Protein AF-A0A3M1MNT3-F1 (afdb_monomer_lite)

Secondary structure (DSSP, 8-state):
--------PPPPPPPPPTT-PPTT-EEEEEEEEE-TTS-EEEEEEEEEEEEEEEETTEEEEEESSPPPHHHHHHHHTTS-SSEEEESSPPPP-GGGGBPTT----SS-TT--B-HHHHHHHTTT---HHHHHHHHHHHHTTTSBPPTTS-GGGEEEEEEE-S-EEEE-B-S----HHHH-SB-TTS-B-STTT-SSSSSSPPEEEE-GGGGGS--EEEHHHHHHHHHTTSEEEEEEEE-PPPP-HHHHHHHHHHHHHHHHHHHHHHHHHHHHHHHHHHHHHHHHHHHHHHHHHHHHHHHHHHHHHHHHHHHHHHHHHHHHHHHHHHHHHHHHHHHHHHHHHHH--

Structure (mmCIF, N/CA/C/O backbone):
data_AF-A0A3M1MNT3-F1
#
_entry.id   AF-A0A3M1MNT3-F1
#
loop_
_atom_site.group_PDB
_atom_site.id
_atom_site.type_symbol
_atom_site.label_atom_id
_atom_site.label_alt_id
_atom_site.label_comp_id
_atom_site.label_asym_id
_atom_site.label_entity_id
_atom_site.label_seq_id
_atom_site.pdbx_PDB_ins_code
_atom_site.Cartn_x
_atom_site.Cartn_y
_atom_site.Cartn_z
_atom_site.occupancy
_atom_site.B_iso_or_equiv
_atom_site.auth_seq_id
_atom_site.auth_comp_id
_atom_site.auth_asym_id
_atom_site.auth_atom_id
_atom_site.pdbx_PDB_model_num
ATOM 1 N N . ASP A 1 1 ? -24.931 64.815 -44.360 1.00 37.34 1 ASP A N 1
ATOM 2 C CA . ASP A 1 1 ? -23.594 64.540 -44.905 1.00 37.34 1 ASP A CA 1
ATOM 3 C C . ASP A 1 1 ? -22.663 64.343 -43.722 1.00 37.34 1 ASP A C 1
ATOM 5 O O . ASP A 1 1 ? -22.398 65.304 -43.019 1.00 37.34 1 ASP A O 1
ATOM 9 N N . LEU A 1 2 ? -22.600 63.134 -43.164 1.00 37.47 2 LEU A N 1
ATOM 10 C CA . LEU A 1 2 ? -21.817 61.964 -43.600 1.00 37.47 2 LEU A CA 1
ATOM 11 C C . LEU A 1 2 ? -20.314 62.108 -43.309 1.00 37.47 2 LEU A C 1
ATOM 13 O O . LEU A 1 2 ? -19.647 62.966 -43.873 1.00 37.47 2 LEU A O 1
ATOM 17 N N . GLY A 1 3 ? -19.809 61.167 -42.501 1.00 28.11 3 GLY A N 1
ATOM 18 C CA . GLY A 1 3 ? -18.398 60.775 -42.413 1.00 28.11 3 GLY A CA 1
ATOM 19 C C . GLY A 1 3 ? -17.632 61.424 -41.256 1.00 28.11 3 GLY A C 1
ATOM 20 O O . GLY A 1 3 ? -17.705 62.625 -41.060 1.00 28.11 3 GLY A O 1
ATOM 21 N N . ALA A 1 4 ? -16.852 60.726 -40.439 1.00 34.03 4 ALA A N 1
ATOM 22 C CA . ALA A 1 4 ? -16.558 59.307 -40.325 1.00 34.03 4 ALA A CA 1
ATOM 23 C C . ALA A 1 4 ? -16.018 59.112 -38.897 1.00 34.03 4 ALA A C 1
ATOM 25 O O . ALA A 1 4 ? -15.028 59.739 -38.521 1.00 34.03 4 ALA A O 1
ATOM 26 N N . GLY A 1 5 ? -16.692 58.295 -38.086 1.00 32.53 5 GLY A N 1
ATOM 27 C CA . GLY A 1 5 ? -16.110 57.785 -36.850 1.00 32.53 5 GLY A CA 1
ATOM 28 C C . GLY A 1 5 ? -15.057 56.762 -37.244 1.00 32.53 5 GLY A C 1
ATOM 29 O O . GLY A 1 5 ? -15.388 55.772 -37.890 1.00 32.53 5 GLY A O 1
ATOM 30 N N . ALA A 1 6 ? -13.793 57.045 -36.946 1.00 34.84 6 ALA A N 1
ATOM 31 C CA . ALA A 1 6 ? -12.721 56.088 -37.146 1.00 34.84 6 ALA A CA 1
ATOM 32 C C . ALA A 1 6 ? -12.939 54.918 -36.179 1.00 34.84 6 ALA A C 1
ATOM 34 O O . ALA A 1 6 ? -12.765 55.070 -34.969 1.00 34.84 6 ALA A O 1
ATOM 35 N N . ASP A 1 7 ? -13.347 53.775 -36.730 1.00 33.22 7 ASP A N 1
ATOM 36 C CA . ASP A 1 7 ? -13.262 52.474 -36.077 1.00 33.22 7 ASP A CA 1
ATOM 37 C C . ASP A 1 7 ? -11.816 52.267 -35.616 1.00 33.22 7 ASP A C 1
ATOM 39 O O . ASP A 1 7 ? -10.898 52.086 -36.422 1.00 33.22 7 ASP A O 1
ATOM 43 N N . ALA A 1 8 ? -11.603 52.314 -34.303 1.00 36.22 8 ALA A N 1
ATOM 44 C CA . ALA A 1 8 ? -10.396 51.784 -33.702 1.00 36.22 8 ALA A CA 1
ATOM 45 C C . ALA A 1 8 ? -10.484 50.261 -33.826 1.00 36.22 8 ALA A C 1
ATOM 47 O O . ALA A 1 8 ? -11.146 49.597 -33.029 1.00 36.22 8 ALA A O 1
ATOM 48 N N . ALA A 1 9 ? -9.864 49.727 -34.879 1.00 35.94 9 ALA A N 1
ATOM 49 C CA . ALA A 1 9 ? -9.728 48.298 -35.093 1.00 35.94 9 ALA A CA 1
ATOM 50 C C . ALA A 1 9 ? -9.183 47.643 -33.815 1.00 35.94 9 ALA A C 1
ATOM 52 O O . ALA A 1 9 ? -8.072 47.946 -33.369 1.00 35.94 9 ALA A O 1
ATOM 53 N N . ALA A 1 10 ? -9.994 46.768 -33.217 1.00 34.44 10 ALA A N 1
ATOM 54 C CA . ALA A 1 10 ? -9.572 45.918 -32.121 1.00 34.44 10 ALA A CA 1
ATOM 55 C C . ALA A 1 10 ? -8.343 45.120 -32.570 1.00 34.44 10 ALA A C 1
ATOM 57 O O . ALA A 1 10 ? -8.347 44.497 -33.635 1.00 34.44 10 ALA A O 1
ATOM 58 N N . ALA A 1 11 ? -7.284 45.170 -31.761 1.00 34.81 11 ALA A N 1
ATOM 59 C CA . ALA A 1 11 ? -6.107 44.342 -31.963 1.00 34.81 11 ALA A CA 1
ATOM 60 C C . ALA A 1 11 ? -6.533 42.863 -32.043 1.00 34.81 11 ALA A C 1
ATOM 62 O O . ALA A 1 11 ? -7.429 42.453 -31.297 1.00 34.81 11 ALA A O 1
ATOM 63 N N . PRO A 1 12 ? -5.931 42.060 -32.938 1.00 35.09 12 PRO A N 1
ATOM 64 C CA . PRO A 1 12 ? -6.281 40.655 -33.054 1.00 35.09 12 PRO A CA 1
ATOM 65 C C . PRO A 1 12 ? -6.023 39.965 -31.713 1.00 35.09 12 PRO A C 1
ATOM 67 O O . PRO A 1 12 ? -4.968 40.149 -31.104 1.00 35.09 12 PRO A O 1
ATOM 70 N N . ALA A 1 13 ? -7.006 39.191 -31.247 1.00 40.06 13 ALA A N 1
ATOM 71 C CA . ALA A 1 13 ? -6.841 38.329 -30.089 1.00 40.06 13 ALA A CA 1
ATOM 72 C C . ALA A 1 13 ? -5.627 37.422 -30.331 1.00 40.06 13 ALA A C 1
ATOM 74 O O . ALA A 1 13 ? -5.529 36.783 -31.382 1.00 40.06 13 ALA A O 1
ATOM 75 N N . ALA A 1 14 ? -4.693 37.416 -29.377 1.00 35.94 14 ALA A N 1
ATOM 76 C CA . ALA A 1 14 ? -3.559 36.508 -29.395 1.00 35.94 14 ALA A CA 1
ATOM 77 C C . ALA A 1 14 ? -4.078 35.075 -29.591 1.00 35.94 14 ALA A C 1
ATOM 79 O O . ALA A 1 14 ? -5.021 34.656 -28.916 1.00 35.94 14 ALA A O 1
ATOM 80 N N . GLY A 1 15 ? -3.498 34.357 -30.555 1.00 42.47 15 GLY A N 1
ATOM 81 C CA . GLY A 1 15 ? -3.786 32.939 -30.756 1.00 42.47 15 GLY A CA 1
ATOM 82 C C . GLY A 1 15 ? -3.503 32.136 -29.479 1.00 42.47 15 GLY A C 1
ATOM 83 O O . GLY A 1 15 ? -2.805 32.634 -28.595 1.00 42.47 15 GLY A O 1
ATOM 84 N N . PRO A 1 16 ? -4.047 30.914 -29.356 1.00 42.41 16 PRO A N 1
ATOM 85 C CA . PRO A 1 16 ? -3.870 30.094 -28.163 1.00 42.41 16 PRO A CA 1
ATOM 86 C C . PRO A 1 16 ? -2.377 29.944 -27.856 1.00 42.41 16 PRO A C 1
ATOM 88 O O . PRO A 1 16 ? -1.618 29.421 -28.672 1.00 42.41 16 PRO A O 1
ATOM 91 N N . ASN A 1 17 ? -1.953 30.447 -26.694 1.00 49.62 17 ASN A N 1
ATOM 92 C CA . ASN A 1 17 ? -0.594 30.252 -26.204 1.00 49.62 17 ASN A CA 1
ATOM 93 C C . ASN A 1 17 ? -0.352 28.744 -26.080 1.00 49.62 17 ASN A C 1
ATOM 95 O O . ASN A 1 17 ? -1.178 28.038 -25.502 1.00 49.62 17 ASN A O 1
ATOM 99 N N . SER A 1 18 ? 0.797 28.266 -26.560 1.00 49.75 18 SER A N 1
ATOM 100 C CA . SER A 1 18 ? 1.251 26.868 -26.464 1.00 49.75 18 SER A CA 1
ATOM 101 C C . SER A 1 18 ? 1.362 26.326 -25.029 1.00 49.75 18 SER A C 1
ATOM 103 O O . SER A 1 18 ? 1.656 25.153 -24.847 1.00 49.75 18 SER A O 1
ATOM 105 N N . GLU A 1 19 ? 1.135 27.172 -24.023 1.00 56.25 19 GLU A N 1
ATOM 106 C CA . GLU A 1 19 ? 1.129 26.856 -22.588 1.00 56.25 19 GLU A CA 1
ATOM 107 C C . GLU A 1 19 ? -0.283 26.632 -22.014 1.00 56.25 19 GLU A C 1
ATOM 109 O O . GLU A 1 19 ? -0.445 26.408 -20.818 1.00 56.25 19 GLU A O 1
ATOM 114 N N . SER A 1 20 ? -1.333 26.729 -22.833 1.00 69.94 20 SER A N 1
ATOM 115 C CA . SER A 1 20 ? -2.708 26.533 -22.360 1.00 69.94 20 SER A CA 1
ATOM 116 C C . SER A 1 20 ? -3.068 25.048 -22.409 1.00 69.94 20 SER A C 1
ATOM 118 O O . SER A 1 20 ? -3.283 24.501 -23.490 1.00 69.94 20 SER A O 1
ATOM 120 N N . LEU A 1 21 ? -3.153 24.400 -21.241 1.00 82.00 21 LEU A N 1
ATOM 121 C CA . LEU A 1 21 ? -3.625 23.015 -21.131 1.00 82.00 21 LEU A CA 1
ATOM 122 C C . LEU A 1 21 ? -5.062 22.903 -21.680 1.00 82.00 21 LEU A C 1
ATOM 124 O O . LEU A 1 21 ? -5.884 23.766 -21.354 1.00 82.00 21 LEU A O 1
ATOM 128 N N . PRO A 1 22 ? -5.390 21.891 -22.502 1.00 85.88 22 PRO A N 1
ATOM 129 C CA . PRO A 1 22 ? -6.749 21.675 -22.987 1.00 85.88 22 PRO A CA 1
ATOM 130 C C . PRO A 1 22 ? -7.764 21.540 -21.845 1.00 85.88 22 PRO A C 1
ATOM 132 O O . PRO A 1 22 ? -7.500 20.880 -20.841 1.00 85.88 22 PRO A O 1
ATOM 135 N N . VAL A 1 23 ? -8.946 22.136 -22.018 1.00 87.06 23 VAL A N 1
ATOM 136 C CA . VAL A 1 23 ? -10.094 21.883 -21.131 1.00 87.06 23 VAL A CA 1
ATOM 137 C C . VAL A 1 23 ? -10.474 20.402 -21.224 1.00 87.06 23 VAL A C 1
ATOM 139 O O . VAL A 1 23 ? -10.325 19.788 -22.278 1.00 87.06 23 VAL A O 1
ATOM 142 N N . ASP A 1 24 ? -10.920 19.835 -20.106 1.00 86.94 24 ASP A N 1
ATOM 143 C CA . ASP A 1 24 ? -11.216 18.418 -19.876 1.00 86.94 24 ASP A CA 1
ATOM 144 C C . ASP A 1 24 ? -10.008 17.470 -19.851 1.00 86.94 24 ASP A C 1
ATOM 146 O O . ASP A 1 24 ? -10.187 16.276 -19.586 1.00 86.94 24 ASP A O 1
ATOM 150 N N . LEU A 1 25 ? -8.784 17.977 -20.041 1.00 90.06 25 LEU A N 1
ATOM 151 C CA . LEU A 1 25 ? -7.573 17.180 -19.870 1.00 90.06 25 LEU A CA 1
ATOM 152 C C . LEU A 1 25 ? -7.405 16.767 -18.403 1.00 90.06 25 LEU A C 1
ATOM 154 O O . LEU A 1 25 ? -7.561 17.581 -17.490 1.00 90.06 25 LEU A O 1
ATOM 158 N N . VAL A 1 26 ? -7.064 15.497 -18.189 1.00 90.25 26 VAL A N 1
ATOM 159 C CA . VAL A 1 26 ? -6.677 14.980 -16.876 1.00 90.25 26 VAL A CA 1
ATOM 160 C C . VAL A 1 26 ? -5.175 15.163 -16.700 1.00 90.25 26 VAL A C 1
ATOM 162 O O . VAL A 1 26 ? -4.395 14.774 -17.566 1.00 90.25 26 VAL A O 1
ATOM 165 N N . VAL A 1 27 ? -4.781 15.760 -15.580 1.00 91.31 27 VAL A N 1
ATOM 166 C CA . VAL A 1 27 ? -3.389 16.037 -15.227 1.00 91.31 27 VAL A CA 1
ATOM 167 C C . VAL A 1 27 ? -3.072 15.557 -13.814 1.00 91.31 27 VAL A C 1
ATOM 169 O O . VAL A 1 27 ? -3.915 15.563 -12.915 1.00 91.31 27 VAL A O 1
ATOM 172 N N . TYR A 1 28 ? -1.821 15.168 -13.612 1.00 90.69 28 TYR A N 1
ATOM 173 C CA . TYR A 1 28 ? -1.263 14.739 -12.338 1.00 90.69 28 TYR A CA 1
ATOM 174 C C . TYR A 1 28 ? -0.451 15.883 -11.745 1.00 90.69 28 TYR A C 1
ATOM 176 O O . TYR A 1 28 ? 0.551 16.300 -12.330 1.00 90.69 28 TYR A O 1
ATOM 184 N N . ALA A 1 29 ? -0.893 16.404 -10.602 1.00 91.31 29 ALA A N 1
ATOM 185 C CA . ALA A 1 29 ? -0.260 17.550 -9.964 1.00 91.31 29 ALA A CA 1
ATOM 186 C C . ALA A 1 29 ? 0.748 17.110 -8.902 1.00 91.31 29 ALA A C 1
ATOM 188 O O . ALA A 1 29 ? 0.463 16.240 -8.074 1.00 91.31 29 ALA A O 1
ATOM 189 N N . PHE A 1 30 ? 1.907 17.760 -8.894 1.00 91.12 30 PHE A N 1
ATOM 190 C CA . PHE A 1 30 ? 2.959 17.550 -7.910 1.00 91.12 30 PHE A CA 1
ATOM 191 C C . PHE A 1 30 ? 3.440 18.887 -7.359 1.00 91.12 30 PHE A C 1
ATOM 193 O O . PHE A 1 30 ? 3.671 19.822 -8.116 1.00 91.12 30 PHE A O 1
ATOM 200 N N . GLY A 1 31 ? 3.612 18.966 -6.045 1.00 90.81 31 GLY A N 1
ATOM 201 C CA . GLY A 1 31 ? 4.274 20.074 -5.377 1.00 90.81 31 GLY A CA 1
ATOM 202 C C . GLY A 1 31 ? 5.778 19.990 -5.581 1.00 90.81 31 GLY A C 1
ATOM 203 O O . GLY A 1 31 ? 6.363 18.910 -5.444 1.00 90.81 31 GLY A O 1
ATOM 204 N N . GLU A 1 32 ? 6.382 21.125 -5.902 1.00 89.25 32 GLU A N 1
ATOM 205 C CA . GLU A 1 32 ? 7.813 21.236 -6.158 1.00 89.25 32 GLU A CA 1
ATOM 206 C C . GLU A 1 32 ? 8.598 21.531 -4.875 1.00 89.25 32 GLU A C 1
ATOM 208 O O . GLU A 1 32 ? 8.152 22.270 -3.995 1.00 89.25 32 GLU A O 1
ATOM 213 N N . GLU A 1 33 ? 9.805 20.982 -4.800 1.00 84.56 33 GLU A N 1
ATOM 214 C CA . GLU A 1 33 ? 10.864 21.429 -3.899 1.00 84.56 33 GLU A CA 1
ATOM 215 C C . GLU A 1 33 ? 12.031 21.955 -4.738 1.00 84.56 33 GLU A C 1
ATOM 217 O O . GLU A 1 33 ? 12.235 21.522 -5.868 1.00 84.56 33 GLU A O 1
ATOM 222 N N . ILE A 1 34 ? 12.793 22.905 -4.205 1.00 83.38 34 ILE A N 1
ATOM 223 C CA . ILE A 1 34 ? 14.000 23.395 -4.867 1.00 83.38 34 ILE A CA 1
ATOM 224 C C . ILE A 1 34 ? 15.181 22.520 -4.443 1.00 83.38 34 ILE A C 1
ATOM 226 O O . ILE A 1 34 ? 15.468 22.412 -3.249 1.00 83.38 34 ILE A O 1
ATOM 230 N N . ASP A 1 35 ? 15.855 21.898 -5.411 1.00 81.75 35 ASP A N 1
ATOM 231 C CA . ASP A 1 35 ? 17.057 21.101 -5.160 1.00 81.75 35 ASP A CA 1
ATOM 232 C C . ASP A 1 35 ? 18.281 21.971 -4.798 1.00 81.75 35 ASP A C 1
ATOM 234 O O . ASP A 1 35 ? 18.230 23.206 -4.784 1.00 81.75 35 ASP A O 1
ATOM 238 N N . ALA A 1 36 ? 19.411 21.326 -4.486 1.00 81.19 36 ALA A N 1
ATOM 239 C CA . ALA A 1 36 ? 20.651 22.016 -4.115 1.00 81.19 36 ALA A CA 1
ATOM 240 C C . ALA A 1 36 ? 21.210 22.909 -5.242 1.00 81.19 36 ALA A C 1
ATOM 242 O O . ALA A 1 36 ? 21.948 23.859 -4.973 1.00 81.19 36 ALA A O 1
ATOM 243 N N . GLU A 1 37 ? 20.837 22.631 -6.492 1.00 84.44 37 GLU A N 1
ATOM 244 C CA . GLU A 1 37 ? 21.211 23.385 -7.686 1.00 84.44 37 GLU A CA 1
ATOM 245 C C . GLU A 1 37 ? 20.201 24.490 -8.047 1.00 84.44 37 GLU A C 1
ATOM 247 O O . GLU A 1 37 ? 20.385 25.190 -9.047 1.00 84.44 37 GLU A O 1
ATOM 252 N N . GLY A 1 38 ? 19.156 24.692 -7.239 1.00 82.81 38 GLY A N 1
ATOM 253 C CA . GLY A 1 38 ? 18.149 25.726 -7.460 1.00 82.81 38 GLY A CA 1
ATOM 254 C C . GLY A 1 38 ? 17.064 25.351 -8.475 1.00 82.81 38 GLY A C 1
ATOM 255 O O . GLY A 1 38 ? 16.345 26.235 -8.942 1.00 82.81 38 GLY A O 1
ATOM 256 N N . ARG A 1 39 ? 16.942 24.073 -8.848 1.00 82.50 39 ARG A N 1
ATOM 257 C CA . ARG A 1 39 ? 15.954 23.581 -9.815 1.00 82.50 39 ARG A CA 1
ATOM 258 C C . ARG A 1 39 ? 14.690 23.099 -9.093 1.00 82.50 39 ARG A C 1
ATOM 260 O O . ARG A 1 39 ? 14.807 22.398 -8.088 1.00 82.50 39 ARG A O 1
ATOM 267 N N . PRO A 1 40 ? 13.490 23.426 -9.601 1.00 81.06 40 PRO A N 1
ATOM 268 C CA . PRO A 1 40 ? 12.256 22.854 -9.084 1.00 81.06 40 PRO A CA 1
ATOM 269 C C . PRO A 1 40 ? 12.167 21.377 -9.470 1.00 81.06 40 PRO A C 1
ATOM 271 O O . PRO A 1 40 ? 12.236 21.023 -10.649 1.00 81.06 40 PRO A O 1
ATOM 274 N N . ILE A 1 41 ? 12.020 20.519 -8.466 1.00 82.69 41 ILE A N 1
ATOM 275 C CA . ILE A 1 41 ? 11.827 19.082 -8.621 1.00 82.69 41 ILE A CA 1
ATOM 276 C C . ILE A 1 41 ? 10.473 18.672 -8.025 1.00 82.69 41 ILE A C 1
ATOM 278 O O . ILE A 1 41 ? 10.170 19.027 -6.883 1.00 82.69 41 ILE A O 1
ATOM 282 N N . PRO A 1 42 ? 9.639 17.919 -8.762 1.00 85.94 42 PRO A N 1
ATOM 283 C CA . PRO A 1 42 ? 8.412 17.358 -8.212 1.00 85.94 42 PRO A CA 1
ATOM 284 C C . PRO A 1 42 ? 8.733 16.432 -7.035 1.00 85.94 42 PRO A C 1
ATOM 286 O O . PRO A 1 42 ? 9.505 15.485 -7.183 1.00 85.94 42 PRO A O 1
ATOM 289 N N . LYS A 1 43 ? 8.124 16.680 -5.874 1.00 82.25 43 LYS A N 1
ATOM 290 C CA . LYS A 1 43 ? 8.364 15.897 -4.652 1.00 82.25 43 LYS A CA 1
ATOM 291 C C . LYS A 1 43 ? 7.097 15.301 -4.064 1.00 82.25 43 LYS A C 1
ATOM 293 O O . LYS A 1 43 ? 7.076 14.132 -3.689 1.00 82.25 43 LYS A O 1
ATOM 298 N N . THR A 1 44 ? 6.035 16.095 -3.982 1.00 85.19 44 THR A N 1
ATOM 299 C CA . THR A 1 44 ? 4.819 15.700 -3.264 1.00 85.19 44 THR A CA 1
ATOM 300 C C . THR A 1 44 ? 3.676 15.534 -4.242 1.00 85.19 44 THR A C 1
ATOM 302 O O . THR A 1 44 ? 3.266 16.500 -4.870 1.00 85.19 44 THR A O 1
ATOM 305 N N . TYR A 1 45 ? 3.116 14.334 -4.365 1.00 86.94 45 TYR A N 1
ATOM 306 C CA . TYR A 1 45 ? 1.944 14.124 -5.213 1.00 86.94 45 TYR A CA 1
ATOM 307 C C . TYR A 1 45 ? 0.689 14.774 -4.607 1.00 86.94 45 TYR A C 1
ATOM 309 O O . TYR A 1 45 ? 0.274 14.427 -3.501 1.00 86.94 45 TYR A O 1
ATOM 317 N N . LEU A 1 46 ? 0.064 15.697 -5.342 1.00 90.06 46 LEU A N 1
ATOM 318 C CA . LEU A 1 46 ? -1.076 16.503 -4.886 1.00 90.06 46 LEU A CA 1
ATOM 319 C C . LEU A 1 46 ? -2.430 15.978 -5.376 1.00 90.06 46 LEU A C 1
ATOM 321 O O . LEU A 1 46 ? -3.460 16.433 -4.882 1.00 90.06 46 LEU A O 1
ATOM 325 N N . GLY A 1 47 ? -2.446 15.037 -6.325 1.00 89.50 47 GLY A N 1
ATOM 326 C CA . GLY A 1 47 ? -3.664 14.385 -6.816 1.00 89.50 47 GLY A CA 1
ATOM 327 C C . GLY A 1 47 ? -3.821 14.385 -8.338 1.00 89.50 47 GLY A C 1
ATOM 328 O O . GLY A 1 47 ? -2.974 14.886 -9.080 1.00 89.50 47 GLY A O 1
ATOM 329 N N . GLU A 1 48 ? -4.921 13.783 -8.791 1.00 90.88 48 GLU A N 1
ATOM 330 C CA . GLU A 1 48 ? -5.373 13.759 -10.186 1.00 90.88 48 GLU A CA 1
ATOM 331 C C . GLU A 1 48 ? -6.473 14.814 -10.370 1.00 90.88 48 GLU A C 1
ATOM 333 O O . GLU A 1 48 ? -7.485 14.799 -9.663 1.00 90.88 48 GLU A O 1
ATOM 338 N N . TYR A 1 49 ? -6.290 15.717 -11.329 1.00 93.25 49 TYR A N 1
ATOM 339 C CA . TYR A 1 49 ? -7.169 16.859 -11.568 1.00 93.25 49 TYR A CA 1
ATOM 340 C C . TYR A 1 49 ? -7.655 16.886 -13.013 1.00 93.25 49 TYR A C 1
ATOM 342 O O . TYR A 1 49 ? -6.939 16.493 -13.928 1.00 93.25 49 TYR A O 1
ATOM 350 N N . ARG A 1 50 ? -8.861 17.406 -13.224 1.00 94.06 50 ARG A N 1
ATOM 351 C CA . ARG A 1 50 ? -9.401 17.775 -14.531 1.00 94.06 50 ARG A CA 1
ATOM 352 C C . ARG A 1 50 ? -9.243 19.276 -14.730 1.00 94.06 50 ARG A C 1
ATOM 354 O O . ARG A 1 50 ? -9.600 20.061 -13.852 1.00 94.06 50 ARG A O 1
ATOM 361 N N . VAL A 1 51 ? -8.752 19.676 -15.896 1.00 92.38 51 VAL A N 1
ATOM 362 C CA . VAL A 1 51 ? -8.714 21.082 -16.304 1.00 92.38 51 VAL A CA 1
ATOM 363 C C . VAL A 1 51 ? -10.128 21.544 -16.652 1.00 92.38 51 VAL A C 1
ATOM 365 O O . VAL A 1 51 ? -10.706 21.081 -17.629 1.00 92.38 51 VAL A O 1
ATOM 368 N N . THR A 1 52 ? -10.695 22.466 -15.877 1.00 91.75 52 THR A N 1
ATOM 369 C CA . THR A 1 52 ? -12.051 23.000 -16.117 1.00 91.75 52 THR A CA 1
ATOM 370 C C . THR A 1 52 ? -12.033 24.307 -16.899 1.00 91.75 52 THR A C 1
ATOM 372 O O . THR A 1 52 ? -12.960 24.609 -17.650 1.00 91.75 52 THR A O 1
ATOM 375 N N . GLN A 1 53 ? -10.956 25.080 -16.767 1.00 88.56 53 GLN A N 1
ATOM 376 C CA . GLN A 1 53 ? -10.750 26.314 -17.511 1.00 88.56 53 GLN A CA 1
ATOM 377 C C . GLN A 1 53 ? -9.261 26.516 -17.779 1.00 88.56 53 GLN A C 1
ATOM 379 O O . GLN A 1 53 ? -8.425 26.241 -16.924 1.00 88.56 53 GLN A O 1
ATOM 384 N N . SER A 1 54 ? -8.933 27.037 -18.957 1.00 87.00 54 SER A N 1
ATOM 385 C CA . SER A 1 54 ? -7.567 27.376 -19.350 1.00 87.00 54 SER A CA 1
ATOM 386 C C . SER A 1 54 ? -7.613 28.672 -20.142 1.00 87.00 54 SER A C 1
ATOM 388 O O . SER A 1 54 ? -8.161 28.722 -21.245 1.00 87.00 54 SER A O 1
ATOM 390 N N . GLN A 1 55 ? -7.146 29.762 -19.536 1.00 81.62 55 GLN A N 1
ATOM 391 C CA . GLN A 1 55 ? -7.213 31.081 -20.151 1.00 81.62 55 GLN A CA 1
ATOM 392 C C . GLN A 1 55 ? -6.014 31.932 -19.747 1.00 81.62 55 GLN A C 1
ATOM 394 O O . GLN A 1 55 ? -5.753 32.137 -18.566 1.00 81.62 55 GLN A O 1
ATOM 399 N N . ALA A 1 56 ? -5.305 32.465 -20.748 1.00 75.44 56 ALA A N 1
ATOM 400 C CA . ALA A 1 56 ? -4.190 33.397 -20.565 1.00 75.44 56 ALA A CA 1
ATOM 401 C C . ALA A 1 56 ? -3.095 32.894 -19.594 1.00 75.44 56 ALA A C 1
ATOM 403 O O . ALA A 1 56 ? -2.561 33.674 -18.810 1.00 75.44 56 ALA A O 1
ATOM 404 N N . GLY A 1 57 ? -2.771 31.594 -19.641 1.00 71.50 57 GLY A N 1
ATOM 405 C CA . GLY A 1 57 ? -1.756 30.978 -18.773 1.00 71.50 57 GLY A CA 1
ATOM 406 C C . GLY A 1 57 ? -2.229 30.680 -17.344 1.00 71.50 57 GLY A C 1
ATOM 407 O O . GLY A 1 57 ? -1.440 30.221 -16.526 1.00 71.50 57 GLY A O 1
ATOM 408 N N . VAL A 1 58 ? -3.509 30.911 -17.036 1.00 81.25 58 VAL A N 1
ATOM 409 C CA . VAL A 1 58 ? -4.140 30.499 -15.777 1.00 81.25 58 VAL A CA 1
ATOM 410 C C . VAL A 1 58 ? -5.015 29.281 -16.041 1.00 81.25 58 VAL A C 1
ATOM 412 O O . VAL A 1 58 ? -5.880 29.303 -16.921 1.00 81.25 58 VAL A O 1
ATOM 415 N N . VAL A 1 59 ? -4.797 28.227 -15.258 1.00 87.44 59 VAL A N 1
ATOM 416 C CA . VAL A 1 59 ? -5.530 26.964 -15.352 1.00 87.44 59 VAL A CA 1
ATOM 417 C C . VAL A 1 59 ? -6.342 26.770 -14.075 1.00 87.44 59 VAL A C 1
ATOM 419 O O . VAL A 1 59 ? -5.812 26.909 -12.974 1.00 87.44 59 VAL A O 1
ATOM 422 N N . GLN A 1 60 ? -7.631 26.467 -14.217 1.00 90.31 60 GLN A N 1
ATOM 423 C CA . GLN A 1 60 ? -8.470 26.010 -13.112 1.00 90.31 60 GLN A CA 1
ATOM 424 C C . GLN A 1 60 ? -8.543 24.489 -13.126 1.00 90.31 60 GLN A C 1
ATOM 426 O O . GLN A 1 60 ? -8.734 23.870 -14.176 1.00 90.31 60 GLN A O 1
ATOM 431 N N . LEU A 1 61 ? -8.376 23.909 -11.943 1.00 92.75 61 LEU A N 1
ATOM 432 C CA . LEU A 1 61 ? -8.279 22.476 -11.732 1.00 92.75 61 LEU A CA 1
ATOM 433 C C . LEU A 1 61 ? -9.371 22.029 -10.767 1.00 92.75 61 LEU A C 1
ATOM 435 O O . LEU A 1 61 ? -9.559 22.630 -9.710 1.00 92.75 61 LEU A O 1
ATOM 439 N N . GLU A 1 62 ? -10.048 20.945 -11.116 1.00 94.06 62 GLU A N 1
ATOM 440 C CA . GLU A 1 62 ? -11.001 20.260 -10.249 1.00 94.06 62 GLU A CA 1
ATOM 441 C C . GLU A 1 62 ? -10.475 18.851 -9.945 1.00 94.06 62 GLU A C 1
ATOM 443 O O . GLU A 1 62 ? -10.149 18.121 -10.884 1.00 94.06 62 GLU A O 1
ATOM 448 N N . PRO A 1 63 ? -10.345 18.443 -8.669 1.00 93.19 63 PRO A N 1
ATOM 449 C CA . PRO A 1 63 ? -9.964 17.076 -8.333 1.00 93.19 63 PRO A CA 1
ATOM 450 C C . PRO A 1 63 ? -10.923 16.066 -8.969 1.00 93.19 63 PRO A C 1
ATOM 452 O O . PRO A 1 63 ? -12.139 16.190 -8.857 1.00 93.19 63 PRO A O 1
ATOM 455 N N . THR A 1 64 ? -10.378 15.041 -9.617 1.00 90.12 64 THR A N 1
ATOM 456 C CA . THR A 1 64 ? -11.180 13.937 -10.184 1.00 90.12 64 THR A CA 1
ATOM 457 C C . THR A 1 64 ? -11.703 12.983 -9.110 1.00 90.12 64 THR A C 1
ATOM 459 O O . THR A 1 64 ? -12.721 12.320 -9.306 1.00 90.12 64 THR A O 1
ATOM 462 N N . LEU A 1 65 ? -11.009 12.939 -7.971 1.00 85.12 65 LEU A N 1
ATOM 463 C CA . LEU A 1 65 ? -11.348 12.200 -6.763 1.00 85.12 65 LEU A CA 1
ATOM 464 C C . LEU A 1 65 ? -11.206 13.138 -5.554 1.00 85.12 65 LEU A C 1
ATOM 466 O O . LEU A 1 65 ? -10.367 14.047 -5.594 1.00 85.12 65 LEU A O 1
ATOM 470 N N . PRO A 1 66 ? -11.983 12.938 -4.474 1.00 87.62 66 PRO A N 1
ATOM 471 C CA . PRO A 1 66 ? -11.795 13.679 -3.231 1.00 87.62 66 PRO A CA 1
ATOM 472 C C . PRO A 1 66 ? -10.338 13.633 -2.749 1.00 87.62 66 PRO A C 1
ATOM 474 O O . PRO A 1 66 ? -9.734 12.569 -2.639 1.00 87.62 66 PRO A O 1
ATOM 477 N N . LEU A 1 67 ? -9.755 14.798 -2.457 1.00 88.38 67 LEU A N 1
ATOM 478 C CA . LEU A 1 67 ? -8.360 14.881 -2.020 1.00 88.38 67 LEU A CA 1
ATOM 479 C C . LEU A 1 67 ? -8.189 14.275 -0.628 1.00 88.38 67 LEU A C 1
ATOM 481 O O . LEU A 1 67 ? -8.937 14.619 0.289 1.00 88.38 67 LEU A O 1
ATOM 485 N N . ARG A 1 68 ? -7.147 13.460 -0.450 1.00 84.75 68 ARG A N 1
ATOM 486 C CA . ARG A 1 68 ? -6.797 12.890 0.858 1.00 84.75 68 ARG A CA 1
ATOM 487 C C . ARG A 1 68 ? -6.356 13.990 1.835 1.00 84.75 68 ARG A C 1
ATOM 489 O O . ARG A 1 68 ? -5.797 14.996 1.386 1.00 84.75 68 ARG A O 1
ATOM 496 N N . PRO A 1 69 ? -6.506 13.799 3.160 1.00 84.88 69 PRO A N 1
ATOM 497 C CA . PRO A 1 69 ? -6.110 14.800 4.156 1.00 84.88 69 PRO A CA 1
ATOM 498 C C . PRO A 1 69 ? -4.664 15.290 4.003 1.00 84.88 69 PRO A C 1
ATOM 500 O O . PRO A 1 69 ? -4.409 16.486 4.087 1.00 84.88 69 PRO A O 1
ATOM 503 N N . GLU A 1 70 ? -3.726 14.393 3.691 1.00 83.56 70 GLU A N 1
ATOM 504 C CA . GLU A 1 70 ? -2.315 14.736 3.461 1.00 83.56 70 GLU A CA 1
ATOM 505 C C . GLU A 1 70 ? -2.121 15.644 2.235 1.00 83.56 70 GLU A C 1
ATOM 507 O O . GLU A 1 70 ? -1.337 16.591 2.277 1.00 83.56 70 GLU A O 1
ATOM 512 N N . GLN A 1 71 ? -2.870 15.398 1.155 1.00 89.00 71 GLN A N 1
ATOM 513 C CA . GLN A 1 71 ? -2.839 16.221 -0.060 1.00 89.00 71 GLN A CA 1
ATOM 514 C C . GLN A 1 71 ? -3.445 17.598 0.211 1.00 89.00 71 GLN A C 1
ATOM 516 O O . GLN A 1 71 ? -2.850 18.615 -0.139 1.00 89.00 71 GLN A O 1
ATOM 521 N N . GLN A 1 72 ? -4.590 17.642 0.901 1.00 89.69 72 GLN A N 1
ATOM 522 C CA . GLN A 1 72 ? -5.210 18.897 1.326 1.00 89.69 72 GLN A CA 1
ATOM 523 C C . GLN A 1 72 ? -4.264 19.704 2.216 1.00 89.69 72 GLN A C 1
ATOM 525 O O . GLN A 1 72 ? -4.094 20.902 2.004 1.00 89.69 72 GLN A O 1
ATOM 530 N N . GLN A 1 73 ? -3.606 19.050 3.174 1.00 88.44 73 GLN A N 1
ATOM 531 C CA . GLN A 1 73 ? -2.645 19.690 4.059 1.00 88.44 73 GLN A CA 1
ATOM 532 C C . GLN A 1 73 ? -1.433 20.217 3.285 1.00 88.44 73 GLN A C 1
ATOM 534 O O . GLN A 1 73 ? -1.018 21.348 3.529 1.00 88.44 73 GLN A O 1
ATOM 539 N N . ALA A 1 74 ? -0.882 19.456 2.336 1.00 86.69 74 ALA A N 1
ATOM 540 C CA . ALA A 1 74 ? 0.237 19.906 1.504 1.00 86.69 74 ALA A CA 1
ATOM 541 C C . ALA A 1 74 ? -0.118 21.162 0.686 1.00 86.69 74 ALA A C 1
ATOM 543 O O . ALA A 1 74 ? 0.685 22.092 0.601 1.00 86.69 74 ALA A O 1
ATOM 544 N N . ILE A 1 75 ? -1.343 21.218 0.155 1.00 88.69 75 ILE A N 1
ATOM 545 C CA . ILE A 1 75 ? -1.859 22.361 -0.608 1.00 88.69 75 ILE A CA 1
ATOM 546 C C . ILE A 1 75 ? -2.116 23.572 0.304 1.00 88.69 75 ILE A C 1
ATOM 548 O O . ILE A 1 75 ? -1.685 24.682 0.003 1.00 88.69 75 ILE A O 1
ATOM 552 N N . GLN A 1 76 ? -2.801 23.376 1.434 1.00 87.88 76 GLN A N 1
ATOM 553 C CA . GLN A 1 76 ? -3.248 24.464 2.314 1.00 87.88 76 GLN A CA 1
ATOM 554 C C . GLN A 1 76 ? -2.132 25.046 3.185 1.00 87.88 76 GLN A C 1
ATOM 556 O O . GLN A 1 76 ? -2.168 26.227 3.524 1.00 87.88 76 GLN A O 1
ATOM 561 N N . SER A 1 77 ? -1.141 24.236 3.563 1.00 83.44 77 SER A N 1
ATOM 562 C CA . SER A 1 77 ? -0.024 24.679 4.410 1.00 83.44 77 SER A CA 1
ATOM 563 C C . SER A 1 77 ? 0.998 25.549 3.673 1.00 83.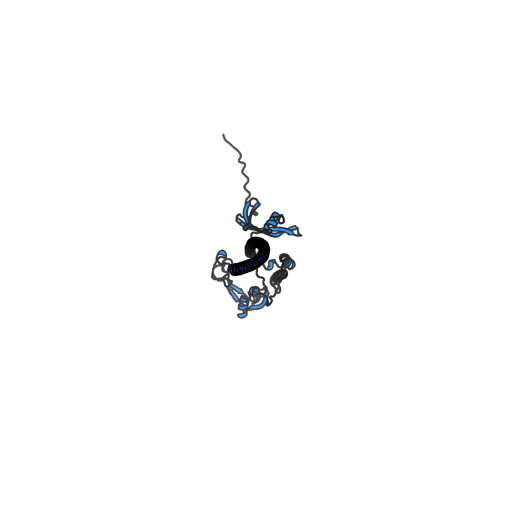44 77 SER A C 1
ATOM 565 O O . SER A 1 77 ? 1.890 26.103 4.310 1.00 83.44 77 SER A O 1
ATOM 567 N N . GLY A 1 78 ? 0.895 25.661 2.343 1.00 74.56 78 GLY A N 1
ATOM 568 C CA . GLY A 1 78 ? 1.905 26.319 1.514 1.00 74.56 78 GLY A CA 1
ATOM 569 C C . GLY A 1 78 ? 3.200 25.514 1.372 1.00 74.56 78 GLY A C 1
ATOM 570 O O . GLY A 1 78 ? 4.186 26.050 0.876 1.00 74.56 78 GLY A O 1
ATOM 571 N N . ALA A 1 79 ? 3.208 24.239 1.782 1.00 73.12 79 ALA A N 1
ATOM 572 C CA . ALA A 1 79 ? 4.340 23.330 1.593 1.00 73.12 79 ALA A CA 1
ATOM 573 C C . ALA A 1 79 ? 4.612 23.011 0.109 1.00 73.12 79 ALA A C 1
ATOM 575 O O . ALA A 1 79 ? 5.718 22.608 -0.230 1.00 73.12 79 ALA A O 1
ATOM 576 N N . ALA A 1 80 ? 3.621 23.217 -0.764 1.00 76.44 80 ALA A N 1
ATOM 577 C CA . ALA A 1 80 ? 3.734 23.126 -2.219 1.00 76.44 80 ALA A CA 1
ATOM 578 C C . ALA A 1 80 ? 3.357 24.474 -2.873 1.00 76.44 80 ALA A C 1
ATOM 580 O O . ALA A 1 80 ? 2.242 24.615 -3.384 1.00 76.44 80 ALA A O 1
ATOM 581 N N . PRO A 1 81 ? 4.235 25.496 -2.816 1.00 78.06 81 PRO A N 1
ATOM 582 C CA . PRO A 1 81 ? 3.935 26.835 -3.330 1.00 78.06 81 PRO A CA 1
ATOM 583 C C . PRO A 1 81 ? 3.916 26.896 -4.864 1.00 78.06 81 PRO A C 1
ATOM 585 O O . PRO A 1 81 ? 3.240 27.751 -5.432 1.00 78.06 81 PRO A O 1
ATOM 588 N N . THR A 1 82 ? 4.641 25.995 -5.528 1.00 86.62 82 THR A N 1
ATOM 589 C CA . THR A 1 82 ? 4.662 25.835 -6.985 1.00 86.62 82 THR A CA 1
ATOM 590 C C . THR A 1 82 ? 4.364 24.389 -7.351 1.00 86.62 82 THR A C 1
ATOM 592 O O . THR A 1 82 ? 4.690 23.460 -6.602 1.00 86.62 82 THR A O 1
ATOM 595 N N . TRP A 1 83 ? 3.616 24.211 -8.440 1.00 89.62 83 TRP A N 1
ATOM 596 C CA . TRP A 1 83 ? 3.092 22.917 -8.863 1.00 89.62 83 TRP A CA 1
ATOM 597 C C . TRP A 1 83 ? 3.583 22.607 -10.272 1.00 89.62 83 TRP A C 1
ATOM 599 O O . TRP A 1 83 ? 3.468 23.448 -11.163 1.00 89.62 83 TRP A O 1
ATOM 609 N N . THR A 1 84 ? 4.020 21.373 -10.491 1.00 89.25 84 THR A N 1
ATOM 610 C CA . THR A 1 84 ? 4.209 20.818 -11.830 1.00 89.25 84 THR A CA 1
ATOM 611 C C . THR A 1 84 ? 2.992 19.974 -12.200 1.00 89.25 84 THR A C 1
ATOM 613 O O . THR A 1 84 ? 2.496 19.194 -11.382 1.00 89.25 84 THR A O 1
ATOM 616 N N . LEU A 1 85 ? 2.516 20.107 -13.439 1.00 89.06 85 LEU A N 1
ATOM 617 C CA . LEU A 1 85 ? 1.413 19.316 -13.984 1.00 89.06 85 LEU A CA 1
ATOM 618 C C . LEU A 1 85 ? 1.941 18.379 -15.071 1.00 89.06 85 LEU A C 1
ATOM 620 O O . LEU A 1 85 ? 2.575 18.832 -16.022 1.00 89.06 85 LEU A O 1
ATOM 624 N N . TYR A 1 86 ? 1.651 17.087 -14.944 1.00 87.31 86 TYR A N 1
ATOM 625 C CA . TYR A 1 86 ? 1.996 16.079 -15.945 1.00 87.31 86 TYR A CA 1
ATOM 626 C C . TYR A 1 86 ? 0.740 15.498 -16.591 1.00 87.31 86 TYR A C 1
ATOM 628 O O . TYR A 1 86 ? -0.202 15.132 -15.895 1.00 87.31 86 TYR A O 1
ATOM 636 N N . GLU A 1 87 ? 0.734 15.358 -17.916 1.00 87.38 87 GLU A N 1
ATOM 637 C CA . GLU A 1 87 ? -0.353 14.677 -18.646 1.00 87.38 87 GLU A CA 1
ATOM 638 C C . GLU A 1 87 ? -0.321 13.156 -18.439 1.00 87.38 87 GLU A C 1
ATOM 640 O O . GLU A 1 87 ? -1.335 12.473 -18.548 1.00 87.38 87 GLU A O 1
ATOM 645 N N . MET A 1 88 ? 0.858 12.616 -18.126 1.00 81.44 88 MET A N 1
ATOM 646 C CA . MET A 1 88 ? 1.068 11.200 -17.856 1.00 81.44 88 MET A CA 1
ATOM 647 C C . MET A 1 88 ? 1.904 11.041 -16.596 1.00 81.44 88 MET A C 1
ATOM 649 O O . MET A 1 88 ? 2.907 11.734 -16.417 1.00 81.44 88 MET A O 1
ATOM 653 N N . LEU A 1 89 ? 1.517 10.096 -15.739 1.00 79.19 89 LEU A N 1
ATOM 654 C CA . LEU A 1 89 ? 2.393 9.660 -14.659 1.00 79.19 89 LEU A CA 1
ATOM 655 C C . LEU A 1 89 ? 3.692 9.088 -15.245 1.00 79.19 89 LEU A C 1
ATOM 657 O O . LEU A 1 89 ? 3.645 8.457 -16.308 1.00 79.19 89 LEU A O 1
ATOM 661 N N . PRO A 1 90 ? 4.837 9.272 -14.563 1.00 72.00 90 PRO A N 1
ATOM 662 C CA . PRO A 1 90 ? 6.075 8.621 -14.957 1.00 72.00 90 PRO A CA 1
ATOM 663 C C . PRO A 1 90 ? 5.834 7.122 -15.122 1.00 72.00 90 PRO A C 1
ATOM 665 O O . PRO A 1 90 ? 5.269 6.483 -14.236 1.00 72.00 90 PRO A O 1
ATOM 668 N N . LEU A 1 91 ? 6.221 6.569 -16.268 1.00 74.81 91 LEU A N 1
ATOM 669 C CA . LEU A 1 91 ? 6.150 5.132 -16.492 1.00 74.81 91 LEU A CA 1
ATOM 670 C C . LEU A 1 91 ? 7.301 4.467 -15.743 1.00 74.81 91 LEU A C 1
ATOM 672 O O . LEU A 1 91 ? 8.441 4.937 -15.797 1.00 74.81 91 LEU A O 1
ATOM 676 N N . ASP A 1 92 ? 7.002 3.367 -15.059 1.00 86.00 92 ASP A N 1
ATOM 677 C CA . ASP A 1 92 ? 8.042 2.538 -14.471 1.00 86.00 92 ASP A CA 1
ATOM 678 C C . ASP A 1 92 ? 8.923 1.954 -15.586 1.00 86.00 92 ASP A C 1
ATOM 680 O O . ASP A 1 92 ? 8.435 1.492 -16.619 1.00 86.00 92 ASP A O 1
ATOM 684 N N . SER A 1 93 ? 10.237 1.988 -15.391 1.00 87.38 93 SER A N 1
ATOM 685 C CA . SER A 1 93 ? 11.191 1.364 -16.296 1.00 87.38 93 SER A CA 1
ATOM 686 C C . SER A 1 93 ? 12.440 0.937 -15.540 1.00 87.38 93 SER A C 1
ATOM 688 O O . SER A 1 93 ? 12.857 1.599 -14.593 1.00 87.38 93 SER A O 1
ATOM 690 N N . HIS A 1 94 ? 13.094 -0.125 -16.004 1.00 89.25 94 HIS A N 1
ATOM 691 C CA . HIS A 1 94 ? 14.349 -0.598 -15.412 1.00 89.25 94 HIS A CA 1
ATOM 692 C C . HIS A 1 94 ? 15.445 0.481 -15.441 1.00 89.25 94 HIS A C 1
ATOM 694 O O . HIS A 1 94 ? 16.154 0.702 -14.465 1.00 89.25 94 HIS A O 1
ATOM 700 N N . ARG A 1 95 ? 15.549 1.220 -16.555 1.00 85.75 95 ARG A N 1
ATOM 701 C CA . ARG A 1 95 ? 16.598 2.235 -16.755 1.00 85.75 95 ARG A CA 1
ATOM 702 C C . ARG A 1 95 ? 16.388 3.511 -15.946 1.00 85.75 95 ARG A C 1
ATOM 704 O O . ARG A 1 95 ? 17.367 4.208 -15.708 1.00 85.75 95 ARG A O 1
ATOM 711 N N . ALA A 1 96 ? 15.159 3.824 -15.527 1.00 86.69 96 ALA A N 1
ATOM 712 C CA . ALA A 1 96 ? 14.893 5.009 -14.708 1.00 86.69 96 ALA A CA 1
ATOM 713 C C . ALA A 1 96 ? 15.594 4.952 -13.342 1.00 86.69 96 ALA A C 1
ATOM 715 O O . ALA A 1 96 ? 15.847 5.997 -12.751 1.00 86.69 96 ALA A O 1
ATOM 716 N N . PHE A 1 97 ? 15.936 3.750 -12.867 1.00 91.81 97 PHE A N 1
ATOM 717 C CA . PHE A 1 97 ? 16.623 3.540 -11.593 1.00 91.81 97 PHE A CA 1
ATOM 718 C C . PHE A 1 97 ? 18.118 3.255 -11.739 1.00 91.81 97 PHE A C 1
ATOM 720 O O . PHE A 1 97 ? 18.805 3.050 -10.739 1.00 91.81 97 PHE A O 1
ATOM 727 N N . ALA A 1 98 ? 18.638 3.252 -12.968 1.00 92.50 98 ALA A N 1
ATOM 728 C CA . ALA A 1 98 ? 20.061 3.099 -13.213 1.00 92.50 98 ALA A CA 1
ATOM 729 C C . ALA A 1 98 ? 20.815 4.388 -12.856 1.00 92.50 98 ALA A C 1
ATOM 731 O O . ALA A 1 98 ? 20.351 5.499 -13.112 1.00 92.50 98 ALA A O 1
ATOM 732 N N . ALA A 1 99 ? 22.019 4.229 -12.315 1.00 92.88 99 ALA A N 1
ATOM 733 C CA . ALA A 1 99 ? 22.919 5.325 -12.012 1.00 92.88 99 ALA A CA 1
ATOM 734 C C . ALA A 1 99 ? 23.201 6.160 -13.275 1.00 92.88 99 ALA A C 1
ATOM 736 O O . ALA A 1 99 ? 23.410 5.590 -14.357 1.00 92.88 99 ALA A O 1
ATOM 737 N N . PRO A 1 100 ? 23.277 7.498 -13.157 1.00 89.19 100 PRO A N 1
ATOM 738 C CA . PRO A 1 100 ? 23.522 8.375 -14.294 1.00 89.19 100 PRO A CA 1
ATOM 739 C C . PRO A 1 100 ? 24.752 7.956 -15.108 1.00 89.19 100 PRO A C 1
ATOM 741 O O . PRO A 1 100 ? 25.842 7.753 -14.573 1.00 89.19 100 PRO A O 1
ATOM 744 N N . GLY A 1 101 ? 24.573 7.816 -16.424 1.00 88.62 101 GLY A N 1
ATOM 745 C CA . GLY A 1 101 ? 25.638 7.418 -17.351 1.00 88.62 101 GLY A CA 1
ATOM 746 C C . GLY A 1 101 ? 26.011 5.932 -17.320 1.00 88.62 101 GLY A C 1
ATOM 747 O O . GLY A 1 101 ? 26.911 5.531 -18.061 1.00 88.62 101 GLY A O 1
ATOM 748 N N . SER A 1 102 ? 25.335 5.109 -16.512 1.00 90.69 102 SER A N 1
ATOM 749 C CA . SER A 1 102 ? 25.570 3.669 -16.505 1.00 90.69 102 SER A CA 1
ATOM 750 C C . SER A 1 102 ? 25.143 3.021 -17.824 1.00 90.69 102 SER A C 1
ATOM 752 O O . SER A 1 102 ? 24.138 3.397 -18.431 1.00 90.69 102 SER A O 1
ATOM 754 N N . GLN A 1 103 ? 25.939 2.051 -18.271 1.00 88.56 103 GLN A N 1
ATOM 755 C CA . GLN A 1 103 ? 25.706 1.279 -19.486 1.00 88.56 103 GLN A CA 1
ATOM 756 C C . GLN A 1 103 ? 25.433 -0.185 -19.118 1.00 88.56 103 GLN A C 1
ATOM 758 O O . GLN A 1 103 ? 26.001 -0.659 -18.131 1.00 88.56 103 GLN A O 1
ATOM 763 N N . PRO A 1 104 ? 24.599 -0.896 -19.896 1.00 89.19 104 PRO A N 1
ATOM 764 C CA . PRO A 1 104 ? 24.421 -2.338 -19.770 1.00 89.19 104 PRO A CA 1
ATOM 765 C C . PRO A 1 104 ? 25.743 -3.112 -19.815 1.00 89.19 104 PRO A C 1
ATOM 767 O O . PRO A 1 104 ? 26.600 -2.825 -20.652 1.00 89.19 104 PRO A O 1
ATOM 770 N N . THR A 1 105 ? 25.877 -4.115 -18.952 1.00 89.06 105 THR A N 1
ATOM 771 C CA . THR A 1 105 ? 26.949 -5.123 -18.997 1.00 89.06 105 THR A CA 1
ATOM 772 C C . THR A 1 105 ? 26.351 -6.525 -18.904 1.00 89.06 105 THR A C 1
ATOM 774 O O . THR A 1 105 ? 25.152 -6.675 -18.663 1.00 89.06 105 THR A O 1
ATOM 777 N N . GLU A 1 106 ? 27.171 -7.562 -19.078 1.00 85.00 106 GLU A N 1
ATOM 778 C CA . GLU A 1 106 ? 26.725 -8.952 -18.916 1.00 85.00 106 GLU A CA 1
ATOM 779 C C . GLU A 1 106 ? 26.222 -9.232 -17.490 1.00 85.00 106 GLU A C 1
ATOM 781 O O . GLU A 1 106 ? 25.273 -9.983 -17.301 1.00 85.00 106 GLU A O 1
ATOM 786 N N . GLU A 1 107 ? 26.802 -8.601 -16.471 1.00 87.50 107 GLU A N 1
ATOM 787 C CA . GLU A 1 107 ? 26.399 -8.774 -15.070 1.00 87.50 107 GLU A CA 1
ATOM 788 C C . GLU A 1 107 ? 25.239 -7.862 -14.646 1.00 87.50 107 GLU A C 1
ATOM 790 O O . GLU A 1 107 ? 24.642 -8.084 -13.591 1.00 87.50 107 GLU A O 1
ATOM 795 N N . ALA A 1 108 ? 24.947 -6.826 -15.436 1.00 89.81 108 ALA A N 1
ATOM 796 C CA . ALA A 1 108 ? 23.931 -5.819 -15.157 1.00 89.81 108 ALA A CA 1
ATOM 797 C C . ALA A 1 108 ? 23.308 -5.317 -16.469 1.00 89.81 108 ALA A C 1
ATOM 799 O O . ALA A 1 108 ? 23.679 -4.264 -16.999 1.00 89.81 108 ALA A O 1
ATOM 800 N N . ILE A 1 109 ? 22.333 -6.058 -17.000 1.00 91.12 109 ILE A N 1
ATOM 801 C CA . ILE A 1 109 ? 21.794 -5.837 -18.356 1.00 91.12 109 ILE A CA 1
ATOM 802 C C . ILE A 1 109 ? 21.035 -4.513 -18.533 1.00 91.12 109 ILE A C 1
ATOM 804 O O . ILE A 1 109 ? 20.794 -4.076 -19.657 1.00 91.12 109 ILE A O 1
ATOM 808 N N . PHE A 1 110 ? 20.669 -3.847 -17.437 1.00 90.81 110 PHE A N 1
ATOM 809 C CA . PHE A 1 110 ? 20.043 -2.520 -17.449 1.00 90.81 110 PHE A CA 1
ATOM 810 C C . PHE A 1 110 ? 20.988 -1.406 -16.974 1.00 90.81 110 PHE A C 1
ATOM 812 O O . PHE A 1 110 ? 20.588 -0.244 -16.901 1.00 90.81 110 PHE A O 1
ATOM 819 N N . GLY A 1 111 ? 22.249 -1.748 -16.703 1.00 91.19 111 GLY A N 1
ATOM 820 C CA . GLY A 1 111 ? 23.224 -0.894 -16.040 1.00 91.19 111 GLY A CA 1
ATOM 821 C C . GLY A 1 111 ? 23.206 -1.055 -14.519 1.00 91.19 111 GLY A C 1
ATOM 822 O O . GLY A 1 111 ? 22.399 -1.775 -13.938 1.00 91.19 111 GLY A O 1
ATOM 823 N N . ARG A 1 112 ? 24.137 -0.372 -13.858 1.00 94.25 112 ARG A N 1
ATOM 824 C CA . ARG A 1 112 ? 24.258 -0.323 -12.400 1.00 94.25 112 ARG A CA 1
ATOM 825 C C . ARG A 1 112 ? 23.128 0.519 -11.822 1.00 94.25 112 ARG A C 1
ATOM 827 O O . ARG A 1 112 ? 23.015 1.684 -12.182 1.00 94.25 112 ARG A O 1
ATOM 834 N N . MET A 1 113 ? 22.371 -0.039 -10.887 1.00 94.94 113 MET A N 1
ATOM 835 C CA . MET A 1 113 ? 21.298 0.661 -10.176 1.00 94.94 113 MET A CA 1
ATOM 836 C C . MET A 1 113 ? 21.840 1.748 -9.234 1.00 94.94 113 MET A C 1
ATOM 838 O O . MET A 1 113 ? 22.923 1.601 -8.660 1.00 94.94 113 MET A O 1
ATOM 842 N N . ASP A 1 114 ? 21.107 2.854 -9.100 1.00 95.12 114 ASP A N 1
ATOM 843 C CA . ASP A 1 114 ? 21.452 3.973 -8.220 1.00 95.12 114 ASP A CA 1
ATOM 844 C C . ASP A 1 114 ? 20.985 3.697 -6.787 1.00 95.12 114 ASP A C 1
ATOM 846 O O . ASP A 1 114 ? 19.836 3.946 -6.417 1.00 95.12 114 ASP A O 1
ATOM 850 N N . GLU A 1 115 ? 21.879 3.136 -5.974 1.00 95.44 115 GLU A N 1
ATOM 851 C CA . GLU A 1 115 ? 21.538 2.729 -4.613 1.00 95.44 115 GLU A CA 1
ATOM 852 C C . GLU A 1 115 ? 21.134 3.897 -3.712 1.00 95.44 115 GLU A C 1
ATOM 854 O O . GLU A 1 115 ? 20.185 3.762 -2.938 1.00 95.44 115 GLU A O 1
ATOM 859 N N . GLU A 1 116 ? 21.806 5.043 -3.815 1.00 94.12 116 GLU A N 1
ATOM 860 C CA . GLU A 1 116 ? 21.496 6.205 -2.980 1.00 94.12 116 GLU A CA 1
ATOM 861 C C . GLU A 1 116 ? 20.096 6.729 -3.299 1.00 94.12 116 GLU A C 1
ATOM 863 O O . GLU A 1 116 ? 19.270 6.901 -2.394 1.00 94.12 116 GLU A O 1
ATOM 868 N N . MET A 1 117 ? 19.793 6.888 -4.591 1.00 91.19 117 MET A N 1
ATOM 869 C CA . MET A 1 117 ? 18.469 7.292 -5.046 1.00 91.19 117 MET A CA 1
ATOM 870 C C . MET A 1 117 ? 17.401 6.284 -4.604 1.00 91.19 117 MET A C 1
ATOM 872 O O . MET A 1 117 ? 16.431 6.671 -3.953 1.00 91.19 117 MET A O 1
ATOM 876 N N . ILE A 1 118 ? 17.579 4.991 -4.893 1.00 94.44 118 ILE A N 1
ATOM 877 C CA . ILE A 1 118 ? 16.604 3.943 -4.549 1.00 94.44 118 ILE A CA 1
ATOM 878 C C . ILE A 1 118 ? 16.326 3.925 -3.042 1.00 94.44 118 ILE A C 1
ATOM 880 O O . ILE A 1 118 ? 15.168 3.899 -2.624 1.00 94.44 118 ILE A O 1
ATOM 884 N N . ARG A 1 119 ? 17.365 3.987 -2.202 1.00 94.88 119 ARG A N 1
ATOM 885 C CA . ARG A 1 119 ? 17.192 4.009 -0.743 1.00 94.88 119 ARG A CA 1
ATOM 886 C C . ARG A 1 119 ? 16.428 5.247 -0.278 1.00 94.88 119 ARG A C 1
ATOM 888 O O . ARG A 1 119 ? 15.567 5.125 0.592 1.00 94.88 119 ARG A O 1
ATOM 895 N N . SER A 1 120 ? 16.700 6.412 -0.869 1.00 90.69 120 SER A N 1
ATOM 896 C CA . SER A 1 120 ? 15.980 7.650 -0.547 1.00 90.69 120 SER A CA 1
ATOM 897 C C . SER A 1 120 ? 14.490 7.587 -0.904 1.00 90.69 120 SER A C 1
ATOM 899 O O . SER A 1 120 ? 13.662 8.010 -0.098 1.00 90.69 120 SER A O 1
ATOM 901 N N . LEU A 1 121 ? 14.132 6.983 -2.047 1.00 88.44 121 LEU A N 1
ATOM 902 C CA . LEU A 1 121 ? 12.740 6.842 -2.494 1.00 88.44 121 LEU A CA 1
ATOM 903 C C . LEU A 1 121 ? 11.903 6.026 -1.502 1.00 88.44 121 LEU A C 1
ATOM 905 O O . LEU A 1 121 ? 10.737 6.333 -1.261 1.00 88.44 121 LEU A O 1
ATOM 909 N N . PHE A 1 122 ? 12.507 5.002 -0.896 1.00 92.38 122 PHE A N 1
ATOM 910 C CA . PHE A 1 122 ? 11.822 4.087 0.018 1.00 92.38 122 PHE A CA 1
ATOM 911 C C . PHE A 1 122 ? 12.046 4.399 1.505 1.00 92.38 122 PHE A C 1
ATOM 913 O O . PHE A 1 122 ? 11.581 3.647 2.364 1.00 92.38 122 PHE A O 1
ATOM 920 N N . ALA A 1 123 ? 12.697 5.520 1.838 1.00 90.19 123 ALA A N 1
ATOM 921 C CA . ALA A 1 123 ? 12.992 5.906 3.220 1.00 90.19 123 ALA A CA 1
ATOM 922 C C . ALA A 1 123 ? 11.733 6.083 4.091 1.00 90.19 123 ALA A C 1
ATOM 924 O O . ALA A 1 123 ? 11.786 5.871 5.301 1.00 90.19 123 ALA A O 1
ATOM 925 N N . GLY A 1 124 ? 10.593 6.429 3.480 1.00 86.50 124 GLY A N 1
ATOM 926 C CA . GLY A 1 124 ? 9.309 6.599 4.171 1.00 86.50 124 GLY A CA 1
ATOM 927 C C . GLY A 1 124 ? 8.635 5.298 4.627 1.00 86.50 124 GLY A C 1
ATOM 928 O O . GLY A 1 124 ? 7.645 5.353 5.354 1.00 86.50 124 GLY A O 1
ATOM 929 N N . ILE A 1 125 ? 9.140 4.125 4.225 1.00 89.56 125 ILE A N 1
ATOM 930 C CA . ILE A 1 125 ? 8.588 2.834 4.656 1.00 89.56 125 ILE A CA 1
ATOM 931 C C . ILE A 1 125 ? 9.071 2.531 6.079 1.00 89.56 125 ILE A C 1
ATOM 933 O O . ILE A 1 125 ? 10.272 2.401 6.325 1.00 89.56 125 ILE A O 1
ATOM 937 N N . SER A 1 126 ? 8.126 2.400 7.012 1.00 92.44 126 SER A N 1
ATOM 938 C CA . SER A 1 126 ? 8.393 2.174 8.439 1.00 92.44 126 SER A CA 1
ATOM 939 C C . SER A 1 126 ? 8.819 0.743 8.781 1.00 92.44 126 SER A C 1
ATOM 941 O O . SER A 1 126 ? 9.556 0.543 9.740 1.00 92.44 126 SER A O 1
ATOM 943 N N . ASP A 1 127 ? 8.366 -0.247 8.012 1.00 95.56 127 ASP A N 1
ATOM 944 C CA . ASP A 1 127 ? 8.760 -1.650 8.164 1.00 95.56 127 ASP A CA 1
ATOM 945 C C . ASP A 1 127 ? 10.130 -1.882 7.513 1.00 95.56 127 ASP A C 1
ATOM 947 O O . ASP A 1 127 ? 10.240 -1.936 6.287 1.00 95.56 127 ASP A O 1
ATOM 951 N N . ASP A 1 128 ? 11.170 -2.019 8.337 1.00 94.62 128 ASP A N 1
ATOM 952 C CA . ASP A 1 128 ? 12.557 -2.188 7.892 1.00 94.62 128 ASP A CA 1
ATOM 953 C C . ASP A 1 128 ? 12.763 -3.435 7.022 1.00 94.62 128 ASP A C 1
ATOM 955 O O . ASP A 1 128 ? 13.489 -3.378 6.029 1.00 94.62 128 ASP A O 1
ATOM 959 N N . GLN A 1 129 ? 12.110 -4.552 7.358 1.00 95.62 129 GLN A N 1
ATOM 960 C CA . GLN A 1 129 ? 12.260 -5.800 6.612 1.00 95.62 129 GLN A CA 1
ATOM 961 C C . GLN A 1 129 ? 11.605 -5.680 5.237 1.00 95.62 129 GLN A C 1
ATOM 963 O O . GLN A 1 129 ? 12.202 -6.049 4.224 1.00 95.62 129 GLN A O 1
ATOM 968 N N . ARG A 1 130 ? 10.389 -5.129 5.188 1.00 94.38 130 ARG A N 1
ATOM 969 C CA . ARG A 1 130 ? 9.693 -4.871 3.925 1.00 94.38 130 ARG A CA 1
ATOM 970 C C . ARG A 1 130 ? 10.435 -3.840 3.078 1.00 94.38 130 ARG A C 1
ATOM 972 O O . ARG A 1 130 ? 10.540 -4.019 1.867 1.00 94.38 130 ARG A O 1
ATOM 979 N N . ARG A 1 131 ? 10.948 -2.776 3.702 1.00 95.50 131 ARG A N 1
ATOM 980 C CA . ARG A 1 131 ? 11.730 -1.731 3.034 1.00 95.50 131 ARG A CA 1
ATOM 981 C C . ARG A 1 131 ? 12.964 -2.324 2.371 1.00 95.50 131 ARG A C 1
ATOM 983 O O . ARG A 1 131 ? 13.173 -2.089 1.186 1.00 95.50 131 ARG A O 1
ATOM 990 N N . GLU A 1 132 ? 13.743 -3.119 3.101 1.00 95.88 132 GLU A N 1
ATOM 991 C CA . GLU A 1 132 ? 14.952 -3.726 2.545 1.00 95.88 132 GLU A CA 1
ATOM 992 C C . GLU A 1 132 ? 14.617 -4.744 1.447 1.00 95.88 132 GLU A C 1
ATOM 994 O O . GLU A 1 132 ? 15.277 -4.748 0.414 1.00 95.88 132 GLU A O 1
ATOM 999 N N . ALA A 1 133 ? 13.547 -5.534 1.590 1.00 93.94 133 ALA A N 1
ATOM 1000 C CA . ALA A 1 133 ? 13.103 -6.443 0.530 1.00 93.94 133 ALA A CA 1
ATOM 1001 C C . ALA A 1 133 ? 12.757 -5.699 -0.775 1.00 93.94 133 ALA A C 1
ATOM 1003 O O . ALA A 1 133 ? 13.156 -6.128 -1.859 1.00 93.94 133 ALA A O 1
ATOM 1004 N N . ILE A 1 134 ? 12.060 -4.561 -0.676 1.00 94.50 134 ILE A N 1
ATOM 1005 C CA . ILE A 1 134 ? 11.750 -3.715 -1.834 1.00 94.50 134 ILE A CA 1
ATOM 1006 C C . ILE A 1 134 ? 13.039 -3.136 -2.415 1.00 94.50 134 ILE A C 1
ATOM 1008 O O . ILE A 1 134 ? 13.279 -3.305 -3.604 1.00 94.50 134 ILE A O 1
ATOM 1012 N N . ILE A 1 135 ? 13.903 -2.523 -1.603 1.00 96.31 135 ILE A N 1
ATOM 1013 C CA . ILE A 1 135 ? 15.173 -1.949 -2.076 1.00 96.31 135 ILE A CA 1
ATOM 1014 C C . ILE A 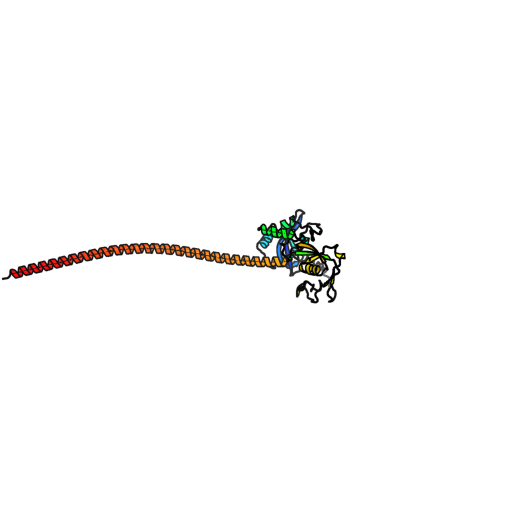1 135 ? 15.997 -3.001 -2.826 1.00 96.31 135 ILE A C 1
ATOM 1016 O O . ILE A 1 135 ? 16.428 -2.749 -3.949 1.00 96.31 135 ILE A O 1
ATOM 1020 N N . GLN A 1 136 ? 16.148 -4.203 -2.264 1.00 95.19 136 GLN A N 1
ATOM 1021 C CA . GLN A 1 136 ? 16.894 -5.287 -2.903 1.00 95.19 136 GLN A CA 1
ATOM 1022 C C . GLN A 1 136 ? 16.278 -5.725 -4.238 1.00 95.19 136 GLN A C 1
ATOM 1024 O O . GLN A 1 136 ? 17.024 -6.027 -5.167 1.00 95.19 136 GLN A O 1
ATOM 1029 N N . SER A 1 137 ? 14.948 -5.696 -4.383 1.00 94.81 137 SER A N 1
ATOM 1030 C CA . SER A 1 137 ? 14.300 -5.976 -5.675 1.00 94.81 137 SER A CA 1
ATOM 1031 C C . SER A 1 137 ? 14.665 -4.957 -6.763 1.00 94.81 137 SER A C 1
ATOM 1033 O O . SER A 1 137 ? 14.794 -5.326 -7.923 1.00 94.81 137 SER A O 1
ATOM 1035 N N . TYR A 1 138 ? 14.892 -3.688 -6.411 1.00 95.62 138 TYR A N 1
ATOM 1036 C CA . TYR A 1 138 ? 15.348 -2.684 -7.376 1.00 95.62 138 TYR A CA 1
ATOM 1037 C C . TYR A 1 138 ? 16.850 -2.793 -7.631 1.00 95.62 138 TYR A C 1
ATOM 1039 O O . TYR A 1 138 ? 17.271 -2.734 -8.777 1.00 95.62 138 TYR A O 1
ATOM 1047 N N . LEU A 1 139 ? 17.666 -2.995 -6.591 1.00 95.75 139 LEU A N 1
ATOM 1048 C CA . LEU A 1 139 ? 19.125 -3.076 -6.738 1.00 95.75 139 LEU A CA 1
ATOM 1049 C C . LEU A 1 139 ? 19.577 -4.273 -7.577 1.00 95.75 139 LEU A C 1
ATOM 1051 O O . LEU A 1 139 ? 20.571 -4.170 -8.297 1.00 95.75 139 LEU A O 1
ATOM 1055 N N . ARG A 1 140 ? 18.858 -5.396 -7.482 1.00 95.31 140 ARG A N 1
ATOM 1056 C CA . ARG A 1 140 ? 19.146 -6.627 -8.228 1.00 95.31 140 ARG A CA 1
ATOM 1057 C C . ARG A 1 140 ? 18.583 -6.630 -9.650 1.00 95.31 140 ARG A C 1
ATOM 1059 O O . ARG A 1 140 ? 18.824 -7.594 -10.371 1.00 95.31 140 ARG A O 1
ATOM 1066 N N . ASP A 1 141 ? 17.835 -5.605 -10.055 1.00 94.88 141 ASP A N 1
ATOM 1067 C CA . ASP A 1 141 ? 17.179 -5.568 -11.362 1.00 94.88 141 ASP A CA 1
ATOM 1068 C C . ASP A 1 141 ? 18.212 -5.633 -12.500 1.00 94.88 141 ASP A C 1
ATOM 1070 O O . ASP A 1 141 ? 19.141 -4.827 -12.580 1.00 94.88 141 ASP A O 1
ATOM 1074 N N . GLY A 1 142 ? 18.081 -6.639 -13.362 1.00 92.06 142 GLY A N 1
ATOM 1075 C CA . GLY A 1 142 ? 19.026 -6.932 -14.436 1.00 92.06 142 GLY A CA 1
ATOM 1076 C C . GLY A 1 142 ? 20.298 -7.676 -14.012 1.00 92.06 142 GLY A C 1
ATOM 1077 O O . GLY A 1 142 ? 21.201 -7.814 -14.836 1.00 92.06 142 GLY A O 1
ATOM 1078 N N . GLN A 1 143 ? 20.395 -8.156 -12.767 1.00 94.50 143 GLN A N 1
ATOM 1079 C CA . GLN A 1 143 ? 21.509 -8.986 -12.287 1.00 94.50 143 GLN A CA 1
ATOM 1080 C C . GLN A 1 143 ? 21.173 -10.479 -12.335 1.00 94.50 143 GLN A C 1
ATOM 1082 O O . GLN A 1 143 ? 20.055 -10.879 -12.646 1.00 94.50 143 GLN A O 1
ATOM 1087 N N . ARG A 1 144 ? 22.135 -11.339 -11.990 1.00 94.31 144 ARG A N 1
ATOM 1088 C CA . ARG A 1 144 ? 21.931 -12.792 -11.949 1.00 94.31 144 ARG A CA 1
ATOM 1089 C C . ARG A 1 144 ? 20.810 -13.189 -10.973 1.00 94.31 144 ARG A C 1
ATOM 1091 O O . ARG A 1 144 ? 20.804 -12.782 -9.808 1.00 94.31 144 ARG A O 1
ATOM 1098 N N . ALA A 1 145 ? 19.888 -14.020 -11.451 1.00 93.62 145 ALA A N 1
ATOM 1099 C CA . ALA A 1 145 ? 18.827 -14.596 -10.631 1.00 93.62 145 ALA A CA 1
ATOM 1100 C C . ALA A 1 145 ? 19.369 -15.666 -9.673 1.00 93.62 145 ALA A C 1
ATOM 1102 O O . ALA A 1 145 ? 20.327 -16.379 -9.997 1.00 93.62 145 ALA A O 1
ATOM 1103 N N . SER A 1 146 ? 18.721 -15.797 -8.519 1.00 92.00 146 SER A N 1
ATOM 1104 C CA . SER A 1 146 ? 18.897 -16.897 -7.572 1.00 92.00 146 SER A CA 1
ATOM 1105 C C . SER A 1 146 ? 17.784 -17.941 -7.733 1.00 92.00 146 SER A C 1
ATOM 1107 O O . SER A 1 146 ? 16.841 -17.763 -8.509 1.00 92.00 146 SER A O 1
ATOM 1109 N N . ASP A 1 147 ? 17.902 -19.067 -7.029 1.00 89.06 147 ASP A N 1
ATOM 1110 C CA . ASP A 1 147 ? 16.907 -20.146 -7.095 1.00 89.06 147 ASP A CA 1
ATOM 1111 C C . ASP A 1 147 ? 15.652 -19.854 -6.256 1.00 89.06 147 ASP A C 1
ATOM 1113 O O . ASP A 1 147 ? 14.624 -20.505 -6.431 1.00 89.06 147 ASP A O 1
ATOM 1117 N N . GLU A 1 148 ? 15.719 -18.855 -5.376 1.00 89.75 148 GLU A N 1
ATOM 1118 C CA . GLU A 1 148 ? 14.611 -18.375 -4.549 1.00 89.75 148 GLU A CA 1
ATOM 1119 C C . GLU A 1 148 ? 13.752 -17.310 -5.248 1.00 89.75 148 GLU A C 1
ATOM 1121 O O . GLU A 1 148 ? 12.681 -16.962 -4.743 1.00 89.75 148 GLU A O 1
ATOM 1126 N N . ASP A 1 149 ? 14.206 -16.775 -6.387 1.00 90.62 149 ASP A N 1
ATOM 1127 C CA . ASP A 1 149 ? 13.477 -15.736 -7.108 1.00 90.62 149 ASP A CA 1
ATOM 1128 C C . ASP A 1 149 ? 12.189 -16.299 -7.752 1.00 90.62 149 ASP A C 1
ATOM 1130 O O . ASP A 1 149 ? 12.193 -17.413 -8.292 1.00 90.62 149 ASP A O 1
ATOM 1134 N N . PRO A 1 150 ? 11.075 -15.538 -7.749 1.00 89.19 150 PRO A N 1
ATOM 1135 C CA . PRO A 1 150 ? 9.837 -15.958 -8.400 1.00 89.19 150 PRO A CA 1
ATOM 1136 C C . PRO A 1 150 ? 10.056 -16.226 -9.889 1.00 89.19 150 PRO A C 1
ATOM 1138 O O . PRO A 1 150 ? 10.654 -15.402 -10.576 1.00 89.19 150 PRO A O 1
ATOM 1141 N N . ILE A 1 151 ? 9.507 -17.331 -10.405 1.00 86.56 151 ILE A N 1
ATOM 1142 C CA . ILE A 1 151 ? 9.688 -17.761 -11.807 1.00 86.56 151 ILE A CA 1
ATOM 1143 C C . ILE A 1 151 ? 9.330 -16.637 -12.795 1.00 86.56 151 ILE A C 1
ATOM 1145 O O . ILE A 1 151 ? 10.041 -16.428 -13.770 1.00 86.56 151 ILE A O 1
ATOM 1149 N N . GLU A 1 152 ? 8.294 -15.853 -12.496 1.00 86.75 152 GLU A N 1
ATOM 1150 C CA . GLU A 1 152 ? 7.826 -14.726 -13.318 1.00 86.75 152 GLU A CA 1
ATOM 1151 C C . GLU A 1 152 ? 8.849 -13.581 -13.449 1.00 86.75 152 GLU A C 1
ATOM 1153 O O . GLU A 1 152 ? 8.847 -12.852 -14.443 1.00 86.75 152 GLU A O 1
ATOM 1158 N N . ALA A 1 153 ? 9.726 -13.426 -12.454 1.00 91.25 153 ALA A N 1
ATOM 1159 C CA . ALA A 1 153 ? 10.807 -12.443 -12.436 1.00 91.25 153 ALA A CA 1
ATOM 1160 C C . ALA A 1 153 ? 12.123 -13.013 -12.994 1.00 91.25 153 ALA A C 1
ATOM 1162 O O . ALA A 1 153 ? 13.102 -12.284 -13.133 1.00 91.25 153 ALA A O 1
ATOM 1163 N N . VAL A 1 154 ? 12.173 -14.308 -13.322 1.00 93.06 154 VAL A N 1
ATOM 1164 C CA . VAL A 1 154 ? 13.369 -14.956 -13.865 1.00 93.06 154 VAL A CA 1
ATOM 1165 C C . VAL A 1 154 ? 13.307 -14.959 -15.384 1.00 93.06 154 VAL A C 1
ATOM 1167 O O . VAL A 1 154 ? 12.489 -15.627 -16.013 1.00 93.06 154 VAL A O 1
ATOM 1170 N N . TRP A 1 155 ? 14.237 -14.234 -15.984 1.00 92.69 155 TRP A N 1
ATOM 1171 C CA . TRP A 1 155 ? 14.468 -14.229 -17.417 1.00 92.69 155 TRP A CA 1
ATOM 1172 C C . TRP A 1 155 ? 15.763 -14.976 -17.726 1.00 92.69 155 TRP A C 1
ATOM 1174 O O . TRP A 1 155 ? 16.590 -15.231 -16.849 1.00 92.69 155 TRP A O 1
ATOM 1184 N N . VAL A 1 156 ? 15.939 -15.386 -18.974 1.00 92.00 156 VAL A N 1
ATOM 1185 C CA . VAL A 1 156 ? 17.083 -16.182 -19.412 1.00 92.00 156 VAL A CA 1
ATOM 1186 C C . VAL A 1 156 ? 17.779 -15.449 -20.540 1.00 92.00 156 VAL A C 1
ATOM 1188 O O . VAL A 1 156 ? 17.165 -15.109 -21.553 1.00 92.00 156 VAL A O 1
ATOM 1191 N N . GLN A 1 157 ? 19.075 -15.224 -20.354 1.00 89.56 157 GLN A N 1
ATOM 1192 C CA . GLN A 1 157 ? 19.949 -14.788 -21.425 1.00 89.56 157 GLN A CA 1
ATOM 1193 C C . GLN A 1 157 ? 20.360 -15.993 -22.260 1.00 89.56 157 GLN A C 1
ATOM 1195 O O . GLN A 1 157 ? 20.797 -17.016 -21.718 1.00 89.56 157 GLN A O 1
ATOM 1200 N N . ILE A 1 158 ? 20.224 -15.855 -23.573 1.00 88.69 158 ILE A N 1
ATOM 1201 C CA . ILE A 1 158 ? 20.480 -16.925 -24.529 1.00 88.69 158 ILE A CA 1
ATOM 1202 C C . ILE A 1 158 ? 21.467 -16.485 -25.608 1.00 88.69 158 ILE A C 1
ATOM 1204 O O . ILE A 1 158 ? 21.423 -15.344 -26.057 1.00 88.69 158 ILE A O 1
ATOM 1208 N N . ASN A 1 159 ? 22.302 -17.417 -26.067 1.00 87.44 159 ASN A N 1
ATOM 1209 C CA . ASN A 1 159 ? 23.037 -17.276 -27.324 1.00 87.44 159 ASN A CA 1
ATOM 1210 C C . ASN A 1 159 ? 22.340 -18.103 -28.399 1.00 87.44 159 ASN A C 1
ATOM 1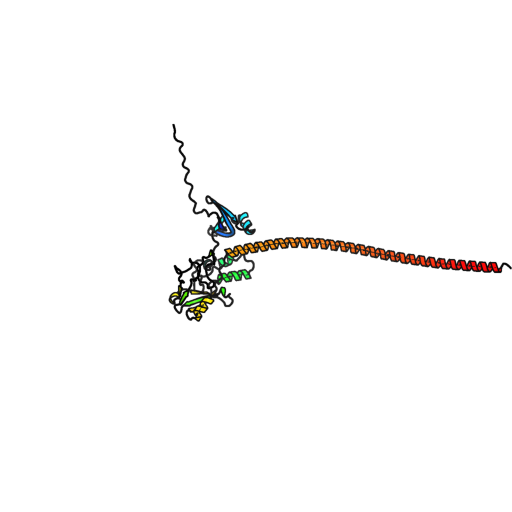212 O O . ASN A 1 159 ? 21.914 -19.234 -28.155 1.00 87.44 159 ASN A O 1
ATOM 1216 N N . ILE A 1 160 ? 22.247 -17.567 -29.609 1.00 87.81 160 ILE A N 1
ATOM 1217 C CA . ILE A 1 160 ? 21.614 -18.238 -30.739 1.00 87.81 160 ILE A CA 1
ATOM 1218 C C . ILE A 1 160 ? 22.655 -19.107 -31.450 1.00 87.81 160 ILE A C 1
ATOM 1220 O O . ILE A 1 160 ? 23.695 -18.631 -31.908 1.00 87.81 160 ILE A O 1
ATOM 1224 N N . LEU A 1 161 ? 22.353 -20.397 -31.582 1.00 85.69 161 LEU A N 1
ATOM 1225 C CA . LEU A 1 161 ? 23.192 -21.383 -32.265 1.00 85.69 161 LEU A CA 1
ATOM 1226 C C . LEU A 1 161 ? 22.766 -21.604 -33.720 1.00 85.69 161 LEU A C 1
ATOM 1228 O O . LEU A 1 161 ? 23.592 -21.951 -34.566 1.00 85.69 161 LEU A O 1
ATOM 1232 N N . LYS A 1 162 ? 21.475 -21.435 -34.025 1.00 84.69 162 LYS A N 1
ATOM 1233 C CA . LYS A 1 162 ? 20.900 -21.671 -35.357 1.00 84.69 162 LYS A CA 1
ATOM 1234 C C . LYS A 1 162 ? 19.920 -20.574 -35.728 1.00 84.69 162 LYS A C 1
ATOM 1236 O O . LYS A 1 162 ? 19.244 -20.029 -34.864 1.00 84.69 162 LYS A O 1
ATOM 1241 N N . ASN A 1 163 ? 19.792 -20.320 -37.028 1.00 84.06 163 ASN A N 1
ATOM 1242 C CA . ASN A 1 163 ? 18.758 -19.425 -37.529 1.00 84.06 163 ASN A CA 1
ATOM 1243 C C . ASN A 1 163 ? 17.374 -19.956 -37.141 1.00 84.06 163 ASN A C 1
ATOM 1245 O O . ASN A 1 163 ? 17.070 -21.128 -37.382 1.00 84.06 163 ASN A O 1
ATOM 1249 N N . HIS A 1 164 ? 16.545 -19.094 -36.566 1.00 80.00 164 HIS A N 1
ATOM 1250 C CA . HIS A 1 164 ? 15.191 -19.436 -36.163 1.00 80.00 164 HIS A CA 1
ATOM 1251 C C . HIS A 1 164 ? 14.259 -18.254 -36.377 1.00 80.00 164 HIS A C 1
ATOM 1253 O O . HIS A 1 164 ? 14.601 -17.121 -36.059 1.00 80.00 164 HIS A O 1
ATOM 1259 N N . GLU A 1 165 ? 13.084 -18.521 -36.928 1.00 80.88 165 GLU A N 1
ATOM 1260 C CA . GLU A 1 165 ? 12.076 -17.499 -37.176 1.00 80.88 165 GLU A CA 1
ATOM 1261 C C . GLU A 1 165 ? 10.971 -17.630 -36.140 1.00 80.88 165 GLU A C 1
ATOM 1263 O O . GLU A 1 165 ? 10.366 -18.692 -35.991 1.00 80.88 165 GLU A O 1
ATOM 1268 N N . VAL A 1 166 ? 10.721 -16.539 -35.423 1.00 76.81 166 VAL A N 1
ATOM 1269 C CA . VAL A 1 166 ? 9.644 -16.446 -34.442 1.00 76.81 166 VAL A CA 1
ATOM 1270 C C . VAL A 1 166 ? 8.545 -15.567 -35.012 1.00 76.81 166 VAL A C 1
ATOM 1272 O O . VAL A 1 166 ? 8.785 -14.429 -35.412 1.00 76.81 166 VAL A O 1
ATOM 1275 N N . GLU A 1 167 ? 7.331 -16.101 -35.034 1.00 78.00 167 GLU A N 1
ATOM 1276 C CA . GLU A 1 167 ? 6.122 -15.367 -35.392 1.00 78.00 167 GLU A CA 1
ATOM 1277 C C . GLU A 1 167 ? 5.689 -14.497 -34.202 1.00 78.00 167 GLU A C 1
ATOM 1279 O O . GLU A 1 167 ? 5.294 -15.025 -33.160 1.00 78.00 167 GLU A O 1
ATOM 1284 N N . VAL A 1 168 ? 5.803 -13.174 -34.342 1.00 74.88 168 VAL A N 1
ATOM 1285 C CA . VAL A 1 168 ? 5.539 -12.211 -33.254 1.00 74.88 168 VAL A CA 1
ATOM 1286 C C . VAL A 1 168 ? 4.212 -11.475 -33.404 1.00 74.88 168 VAL A C 1
ATOM 1288 O O . VAL A 1 168 ? 3.713 -10.921 -32.426 1.00 74.88 168 VAL A O 1
ATOM 1291 N N . ASP A 1 169 ? 3.609 -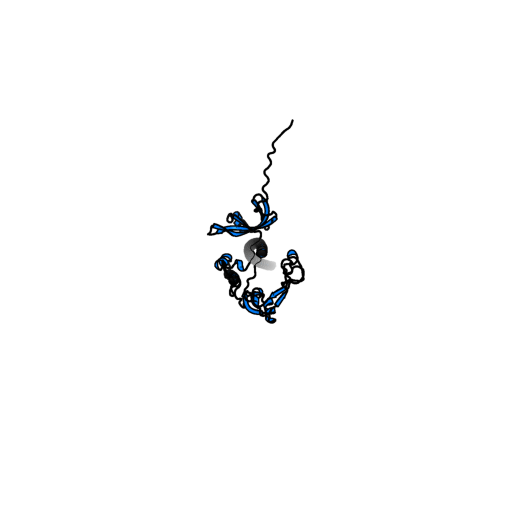11.514 -34.590 1.00 78.50 169 ASP A N 1
ATOM 1292 C CA . ASP A 1 169 ? 2.291 -10.937 -34.837 1.00 78.50 169 ASP A CA 1
ATOM 1293 C C . ASP A 1 169 ? 1.212 -12.020 -34.736 1.00 78.50 169 ASP A C 1
ATOM 1295 O O . ASP A 1 169 ? 1.386 -13.149 -35.199 1.00 78.50 169 ASP A O 1
ATOM 1299 N N . SER A 1 170 ? 0.078 -11.677 -34.129 1.00 74.19 170 SER A N 1
ATOM 1300 C CA . SER A 1 170 ? -1.093 -12.550 -34.111 1.00 74.19 170 SER A CA 1
ATOM 1301 C C . SER A 1 170 ? -1.832 -12.476 -35.449 1.00 74.19 170 SER A C 1
ATOM 1303 O O . SER A 1 170 ? -1.791 -11.448 -36.133 1.00 74.19 170 SER A O 1
ATOM 1305 N N . GLN A 1 171 ? -2.570 -13.526 -35.814 1.00 72.69 171 GLN A N 1
ATOM 1306 C CA . GLN A 1 171 ? -3.515 -13.447 -36.937 1.00 72.69 171 GLN A CA 1
ATOM 1307 C C . GLN A 1 171 ? -4.732 -12.582 -36.584 1.00 72.69 171 GLN A C 1
ATOM 1309 O O . GLN A 1 171 ? -5.313 -11.940 -37.460 1.00 72.69 171 GLN A O 1
ATOM 1314 N N . ASP A 1 172 ? -5.069 -12.498 -35.295 1.00 70.62 172 ASP A N 1
ATOM 1315 C CA . ASP A 1 172 ? -6.144 -11.646 -34.803 1.00 70.62 172 ASP A CA 1
ATOM 1316 C C . ASP A 1 172 ? -5.739 -10.170 -34.858 1.00 70.62 172 ASP A C 1
ATOM 1318 O O . ASP A 1 172 ? -4.592 -9.798 -34.599 1.00 70.62 172 ASP A O 1
ATOM 1322 N N . VAL A 1 173 ? -6.693 -9.309 -35.207 1.00 69.56 173 VAL A N 1
ATOM 1323 C CA . VAL A 1 173 ? -6.521 -7.855 -35.243 1.00 69.56 173 VAL A CA 1
ATOM 1324 C C . VAL A 1 173 ? -7.535 -7.229 -34.299 1.00 69.56 173 VAL A C 1
ATOM 1326 O O . VAL A 1 173 ? -8.736 -7.433 -34.452 1.00 69.56 173 VAL A O 1
ATOM 1329 N N . ALA A 1 174 ? -7.049 -6.454 -33.340 1.00 67.06 174 ALA A N 1
ATOM 1330 C CA . ALA A 1 174 ? -7.858 -5.662 -32.426 1.00 67.06 174 ALA A CA 1
ATOM 1331 C C . ALA A 1 174 ? -7.066 -4.420 -32.024 1.00 67.06 174 ALA A C 1
ATOM 1333 O O . ALA A 1 174 ? -5.839 -4.448 -31.963 1.00 67.06 174 ALA A O 1
ATOM 1334 N N . ASN A 1 175 ? -7.762 -3.328 -31.741 1.00 66.00 175 ASN A N 1
ATOM 1335 C CA . ASN A 1 175 ? -7.117 -2.148 -31.180 1.00 66.00 175 ASN A CA 1
ATOM 1336 C C . ASN A 1 175 ? -6.958 -2.308 -29.663 1.00 66.00 175 ASN A C 1
ATOM 1338 O O . ASN A 1 175 ? -7.781 -2.962 -29.016 1.00 66.00 175 ASN A O 1
ATOM 1342 N N . ALA A 1 176 ? -5.950 -1.648 -29.080 1.00 59.16 176 ALA A N 1
ATOM 1343 C CA . ALA A 1 176 ? -5.710 -1.647 -27.633 1.00 59.16 176 ALA A CA 1
ATOM 1344 C C . ALA A 1 176 ? -6.960 -1.346 -26.786 1.00 59.16 176 ALA A C 1
ATOM 1346 O O . ALA A 1 176 ? -7.098 -1.864 -25.682 1.00 59.16 176 ALA A O 1
ATOM 1347 N N . THR A 1 177 ? -7.884 -0.542 -27.318 1.00 59.88 177 THR A N 1
ATOM 1348 C CA . THR A 1 177 ? -9.138 -0.149 -26.663 1.00 59.88 177 THR A CA 1
ATOM 1349 C C . THR A 1 177 ? -10.168 -1.282 -26.567 1.00 59.88 177 THR A C 1
ATOM 1351 O O . THR A 1 177 ? -11.051 -1.219 -25.721 1.00 59.88 177 THR A O 1
ATOM 1354 N N . GLU A 1 178 ? -10.082 -2.310 -27.417 1.00 67.44 178 GLU A N 1
ATOM 1355 C CA . GLU A 1 178 ? -11.074 -3.394 -27.486 1.00 67.44 178 GLU A CA 1
ATOM 1356 C C . GLU A 1 178 ? -10.632 -4.662 -26.749 1.00 67.44 178 GLU A C 1
ATOM 1358 O O . GLU A 1 178 ? -11.462 -5.333 -26.135 1.00 67.44 178 GLU A O 1
ATOM 1363 N N . ARG A 1 179 ? -9.344 -5.026 -26.826 1.00 62.59 179 ARG A N 1
ATOM 1364 C CA . ARG A 1 179 ? -8.873 -6.336 -26.337 1.00 62.59 179 ARG A CA 1
ATOM 1365 C C . ARG A 1 179 ? -7.444 -6.364 -25.786 1.00 62.59 179 ARG A C 1
ATOM 1367 O O . ARG A 1 179 ? -6.948 -7.444 -25.478 1.00 62.59 179 ARG A O 1
ATOM 1374 N N . GLY A 1 180 ? -6.803 -5.203 -25.630 1.00 67.00 180 GLY A N 1
ATOM 1375 C CA . GLY A 1 180 ? -5.400 -5.091 -25.220 1.00 67.00 180 GLY A CA 1
ATOM 1376 C C . GLY A 1 180 ? -4.409 -5.188 -26.387 1.00 67.00 180 GLY A C 1
ATOM 1377 O O . GLY A 1 180 ? -4.794 -5.179 -27.554 1.00 67.00 180 GLY A O 1
ATOM 1378 N N . TYR A 1 181 ? -3.113 -5.225 -26.064 1.00 72.62 181 TYR A N 1
ATOM 1379 C CA . TYR A 1 181 ? -2.020 -5.134 -27.045 1.00 72.62 181 TYR A CA 1
ATOM 1380 C C . TYR A 1 181 ? -1.536 -6.494 -27.578 1.00 72.62 181 TYR A C 1
ATOM 1382 O O . TYR A 1 181 ? -1.026 -6.565 -28.699 1.00 72.62 181 TYR A O 1
ATOM 1390 N N . PHE A 1 182 ? -1.707 -7.564 -26.798 1.00 77.38 182 PHE A N 1
ATOM 1391 C CA . PHE A 1 182 ? -1.155 -8.895 -27.068 1.00 77.38 182 PHE A CA 1
ATOM 1392 C C . PHE A 1 182 ? -2.216 -9.989 -26.903 1.00 77.38 182 PHE A C 1
ATOM 1394 O O . PHE A 1 182 ? -3.147 -9.830 -26.112 1.00 77.38 182 PHE A O 1
ATOM 1401 N N . ASP A 1 183 ? -2.068 -11.101 -27.627 1.00 76.75 183 ASP A N 1
ATOM 1402 C CA . ASP A 1 183 ? -2.898 -12.293 -27.436 1.00 76.75 183 ASP A CA 1
ATOM 1403 C C . ASP A 1 183 ? -2.447 -13.124 -26.230 1.00 76.75 183 ASP A C 1
ATOM 1405 O O . ASP A 1 183 ? -1.436 -12.844 -25.584 1.00 76.75 183 ASP A O 1
ATOM 1409 N N . SER A 1 184 ? -3.200 -14.182 -25.918 1.00 69.12 184 SER A N 1
ATOM 1410 C CA . SER A 1 184 ? -2.873 -15.102 -24.821 1.00 69.12 184 SER A CA 1
ATOM 1411 C C . SER A 1 184 ? -1.536 -15.831 -25.001 1.00 69.12 184 SER A C 1
ATOM 1413 O O . SER A 1 184 ? -1.062 -16.466 -24.066 1.00 69.12 184 SER A O 1
ATOM 1415 N N . THR A 1 185 ? -0.940 -15.772 -26.193 1.00 68.69 185 THR A N 1
ATOM 1416 C CA . THR A 1 185 ? 0.381 -16.330 -26.504 1.00 68.69 185 THR A CA 1
ATOM 1417 C C . THR A 1 185 ? 1.479 -15.262 -26.559 1.00 68.69 185 THR A C 1
ATOM 1419 O O . THR A 1 185 ? 2.633 -15.588 -26.826 1.00 68.69 185 THR A O 1
ATOM 1422 N N . GLY A 1 186 ? 1.148 -13.998 -26.264 1.00 68.12 186 GLY A N 1
ATOM 1423 C CA . GLY A 1 186 ? 2.082 -12.874 -26.235 1.00 68.12 186 GLY A CA 1
ATOM 1424 C C . GLY A 1 186 ? 2.393 -12.261 -27.603 1.00 68.12 186 GLY A C 1
ATOM 1425 O O . GLY A 1 186 ? 3.314 -11.452 -27.695 1.00 68.12 186 GLY A O 1
ATOM 1426 N N . ARG A 1 187 ? 1.655 -12.618 -28.661 1.00 77.94 187 ARG A N 1
ATOM 1427 C CA . ARG A 1 187 ? 1.835 -12.046 -30.005 1.00 77.94 187 ARG A CA 1
ATOM 1428 C C . ARG A 1 187 ? 1.079 -10.728 -30.131 1.00 77.94 187 ARG A C 1
ATOM 1430 O O . ARG A 1 187 ? 0.009 -10.572 -29.545 1.00 77.94 187 ARG A O 1
ATOM 1437 N N . ALA A 1 188 ? 1.608 -9.783 -30.903 1.00 77.75 188 ALA A N 1
ATOM 1438 C CA . ALA A 1 188 ? 0.998 -8.471 -31.089 1.00 77.75 188 ALA A CA 1
ATOM 1439 C C . ALA A 1 188 ? -0.353 -8.587 -31.817 1.00 77.75 188 ALA A C 1
ATOM 1441 O O . ALA A 1 188 ? -0.421 -9.086 -32.943 1.00 77.75 188 ALA A O 1
ATOM 1442 N N . ILE A 1 189 ? -1.425 -8.108 -31.181 1.00 79.50 189 ILE A N 1
ATOM 1443 C CA . ILE A 1 189 ? -2.755 -7.966 -31.796 1.00 79.50 189 ILE A CA 1
ATOM 1444 C C . ILE A 1 189 ? -2.955 -6.530 -32.317 1.00 79.50 189 ILE A C 1
ATOM 1446 O O . ILE A 1 189 ? -3.576 -6.343 -33.369 1.00 79.50 189 ILE A O 1
ATOM 1450 N N . ASP A 1 190 ? -2.422 -5.525 -31.606 1.00 74.75 190 ASP A N 1
ATOM 1451 C CA . ASP A 1 190 ? -2.548 -4.111 -31.988 1.00 74.75 190 ASP A CA 1
ATOM 1452 C C . ASP A 1 190 ? -1.799 -3.835 -33.294 1.00 74.75 190 ASP A C 1
ATOM 1454 O O . ASP A 1 190 ? -0.595 -4.070 -33.402 1.00 74.75 190 ASP A O 1
ATOM 1458 N N . VAL A 1 191 ? -2.519 -3.296 -34.279 1.00 73.12 191 VAL A N 1
ATOM 1459 C CA . VAL A 1 191 ? -2.016 -3.020 -35.635 1.00 73.12 191 VAL A CA 1
ATOM 1460 C C . VAL A 1 191 ? -0.758 -2.149 -35.628 1.00 73.12 191 VAL A C 1
ATOM 1462 O O . VAL A 1 191 ? 0.072 -2.285 -36.518 1.00 73.12 191 VAL A O 1
ATOM 1465 N N . ARG A 1 192 ? -0.588 -1.270 -34.632 1.00 72.88 192 ARG A N 1
ATOM 1466 C CA . ARG A 1 192 ? 0.581 -0.380 -34.516 1.00 72.88 192 ARG A CA 1
ATOM 1467 C C . ARG A 1 192 ? 1.839 -1.101 -34.041 1.00 72.88 192 ARG A C 1
ATOM 1469 O O . ARG A 1 192 ? 2.936 -0.598 -34.258 1.00 72.88 192 ARG A O 1
ATOM 1476 N N . LEU A 1 193 ? 1.675 -2.218 -33.336 1.00 70.06 193 LEU A N 1
ATOM 1477 C CA . LEU A 1 193 ? 2.774 -3.023 -32.802 1.00 70.06 193 LEU A CA 1
ATOM 1478 C C . LEU A 1 193 ? 3.135 -4.190 -33.723 1.00 70.06 193 LEU A C 1
ATOM 1480 O O . LEU A 1 193 ? 4.208 -4.770 -33.559 1.00 70.06 193 LEU A O 1
ATOM 1484 N N . LYS A 1 194 ? 2.260 -4.519 -34.682 1.00 75.00 194 LYS A N 1
ATOM 1485 C CA . LYS A 1 194 ? 2.546 -5.527 -35.698 1.00 75.00 194 LYS A CA 1
ATOM 1486 C C . LYS A 1 194 ? 3.710 -5.083 -36.572 1.00 75.00 194 LYS A C 1
ATOM 1488 O O . LYS A 1 194 ? 3.775 -3.934 -37.008 1.00 75.00 194 LYS A O 1
ATOM 1493 N N . ARG A 1 195 ? 4.639 -6.001 -36.828 1.00 70.50 195 ARG A N 1
ATOM 1494 C CA . ARG A 1 195 ? 5.799 -5.731 -37.686 1.00 70.50 195 ARG A CA 1
ATOM 1495 C C . ARG A 1 195 ? 5.460 -5.787 -39.166 1.00 70.50 195 ARG A C 1
ATOM 1497 O O . ARG A 1 195 ? 6.147 -5.142 -39.956 1.00 70.50 195 ARG A O 1
ATOM 1504 N N . SER A 1 196 ? 4.458 -6.565 -39.555 1.00 68.56 196 SER A N 1
ATOM 1505 C CA . SER A 1 196 ? 4.046 -6.621 -40.951 1.00 68.56 196 SER A CA 1
ATOM 1506 C C . SER A 1 196 ? 3.072 -5.488 -41.290 1.00 68.56 196 SER A C 1
ATOM 1508 O O . SER A 1 196 ? 2.070 -5.238 -40.615 1.00 68.56 196 SER A O 1
ATOM 1510 N N . GLU A 1 197 ? 3.320 -4.814 -42.409 1.00 55.56 197 GLU A N 1
ATOM 1511 C CA . GLU A 1 197 ? 2.287 -4.011 -43.048 1.00 55.56 197 GLU A CA 1
ATOM 1512 C C . GLU A 1 197 ? 1.430 -4.956 -43.904 1.00 55.56 197 GLU A C 1
ATOM 1514 O O . GLU A 1 197 ? 1.864 -5.364 -44.979 1.00 55.56 197 GLU A O 1
ATOM 1519 N N . LYS A 1 198 ? 0.197 -5.251 -43.457 1.00 52.22 198 LYS A N 1
ATOM 1520 C CA . LYS A 1 198 ? -0.885 -5.981 -44.177 1.00 52.22 198 LYS A CA 1
ATOM 1521 C C . LYS A 1 198 ? -0.990 -7.499 -43.948 1.00 52.22 198 LYS A C 1
ATOM 1523 O O . LYS A 1 198 ? -0.898 -8.279 -44.888 1.00 52.22 198 LYS A O 1
ATOM 1528 N N . GLY A 1 199 ? -1.366 -7.913 -42.739 1.00 51.81 199 GLY A N 1
ATOM 1529 C CA . GLY A 1 199 ? -2.101 -9.176 -42.535 1.00 51.81 199 GLY A CA 1
ATOM 1530 C C . GLY A 1 199 ? -1.323 -10.481 -42.751 1.00 51.81 199 GLY A C 1
ATOM 1531 O O . GLY A 1 199 ? -1.919 -11.548 -42.647 1.00 51.81 199 GLY A O 1
ATOM 1532 N N . GLU A 1 200 ? -0.020 -10.413 -43.014 1.00 54.56 200 GLU A N 1
ATOM 1533 C CA . GLU A 1 200 ? 0.905 -11.537 -42.847 1.00 54.56 200 GLU A CA 1
ATOM 1534 C C . GLU A 1 200 ? 1.457 -11.516 -41.423 1.00 54.56 200 GLU A C 1
ATOM 1536 O O . GLU A 1 200 ? 1.506 -10.463 -40.795 1.00 54.56 200 GLU A O 1
ATOM 1541 N N . SER A 1 201 ? 1.858 -12.645 -40.858 1.00 58.53 201 SER A N 1
ATOM 1542 C CA . SER A 1 201 ? 2.450 -12.615 -39.524 1.00 58.53 201 SER A CA 1
ATOM 1543 C C . SER A 1 201 ? 3.868 -12.051 -39.604 1.00 58.53 201 SER A C 1
ATOM 1545 O O . SER A 1 201 ? 4.718 -12.620 -40.285 1.00 58.53 201 SER A O 1
ATOM 1547 N N . GLY A 1 202 ? 4.148 -10.932 -38.932 1.00 66.88 202 GLY A N 1
ATOM 1548 C CA . GLY A 1 202 ? 5.507 -10.429 -38.787 1.00 66.88 202 GLY A CA 1
ATOM 1549 C C . GLY A 1 202 ? 6.388 -11.478 -38.118 1.00 66.88 202 GLY A C 1
ATOM 1550 O O . GLY A 1 202 ? 6.091 -11.954 -37.018 1.00 66.88 202 GLY A O 1
ATOM 1551 N N . THR A 1 203 ? 7.465 -11.857 -38.801 1.00 69.44 203 THR A N 1
ATOM 1552 C CA . THR A 1 203 ? 8.470 -12.779 -38.280 1.00 69.44 203 THR A CA 1
ATOM 1553 C C . THR A 1 203 ? 9.719 -12.015 -37.859 1.00 69.44 203 THR A C 1
ATOM 1555 O O . THR A 1 203 ? 10.118 -11.016 -38.463 1.00 69.44 203 THR A O 1
ATOM 1558 N N . VAL A 1 204 ? 10.341 -12.475 -36.778 1.00 73.19 204 VAL A N 1
ATOM 1559 C CA . VAL A 1 204 ? 11.671 -12.041 -36.355 1.00 73.19 204 VAL A CA 1
ATOM 1560 C C . VAL A 1 204 ? 12.624 -13.200 -36.582 1.00 73.19 204 VAL A C 1
ATOM 1562 O O . VAL A 1 204 ? 12.447 -14.275 -36.010 1.00 73.19 204 VAL A O 1
ATOM 1565 N N . THR A 1 205 ? 13.638 -12.979 -37.415 1.00 76.31 205 THR A N 1
ATOM 1566 C CA . THR A 1 205 ? 14.701 -13.956 -37.643 1.00 76.31 205 THR A CA 1
ATOM 1567 C C . THR A 1 205 ? 15.800 -13.755 -36.607 1.00 76.31 205 THR A C 1
ATOM 1569 O O . THR A 1 205 ? 16.541 -12.776 -36.642 1.00 76.31 205 THR A O 1
ATOM 1572 N N . LEU A 1 206 ? 15.909 -14.709 -35.694 1.00 76.88 206 LEU A N 1
ATOM 1573 C CA . LEU A 1 206 ? 17.014 -14.855 -34.761 1.00 76.88 206 LEU A CA 1
ATOM 1574 C C . LEU A 1 206 ? 18.175 -15.517 -35.503 1.00 76.88 206 LEU A C 1
ATOM 1576 O O . LEU A 1 206 ? 18.004 -16.597 -36.070 1.00 76.88 206 LEU A O 1
ATOM 1580 N N . THR A 1 207 ? 19.348 -14.883 -35.528 1.00 78.69 207 THR A N 1
ATOM 1581 C CA . THR A 1 207 ? 20.547 -15.438 -36.181 1.00 78.69 207 THR A CA 1
ATOM 1582 C C . THR A 1 207 ? 21.744 -15.439 -35.229 1.00 78.69 207 THR A C 1
ATOM 1584 O O . THR A 1 207 ? 21.826 -14.559 -34.375 1.00 78.69 207 THR A O 1
ATOM 1587 N N . PRO A 1 208 ? 22.718 -16.359 -35.388 1.00 76.62 208 PRO A N 1
ATOM 1588 C CA . PRO A 1 208 ? 23.942 -16.369 -34.578 1.00 76.62 208 PRO A CA 1
ATOM 1589 C C . PRO A 1 208 ? 24.778 -15.084 -34.672 1.00 76.62 208 PRO A C 1
ATOM 1591 O O . PRO A 1 208 ? 25.604 -14.823 -33.806 1.00 76.62 208 PRO A O 1
ATOM 1594 N N . ALA A 1 209 ? 24.569 -14.262 -35.707 1.00 73.12 209 ALA A N 1
ATOM 1595 C CA . ALA A 1 209 ? 25.204 -12.950 -35.829 1.00 73.12 209 ALA A CA 1
ATOM 1596 C C . ALA A 1 209 ? 24.714 -11.942 -34.770 1.00 73.12 209 ALA A C 1
ATOM 1598 O O . ALA A 1 209 ? 25.337 -10.903 -34.594 1.00 73.12 209 ALA A O 1
ATOM 1599 N N . MET A 1 210 ? 23.619 -12.246 -34.068 1.00 71.94 210 MET A N 1
ATOM 1600 C CA . MET A 1 210 ? 23.071 -11.424 -32.986 1.00 71.94 210 MET A CA 1
ATOM 1601 C C . MET A 1 210 ? 23.692 -11.759 -31.621 1.00 71.94 210 MET A C 1
ATOM 1603 O O . MET A 1 210 ? 23.295 -11.175 -30.623 1.00 71.94 210 MET A O 1
ATOM 1607 N N . ASN A 1 211 ? 24.666 -12.677 -31.555 1.00 72.62 211 ASN A N 1
ATOM 1608 C CA . ASN A 1 211 ? 25.331 -13.051 -30.297 1.00 72.62 211 ASN A CA 1
ATOM 1609 C C . ASN A 1 211 ? 26.235 -11.940 -29.725 1.00 72.62 211 ASN A C 1
ATOM 1611 O O . ASN A 1 211 ? 26.644 -12.036 -28.573 1.00 72.62 211 ASN A O 1
ATOM 1615 N N . ASP A 1 212 ? 26.528 -10.890 -30.501 1.00 70.25 212 ASP A N 1
ATOM 1616 C CA . ASP A 1 212 ? 27.170 -9.669 -29.990 1.00 70.25 212 ASP A CA 1
ATOM 1617 C C . ASP A 1 212 ? 26.176 -8.773 -29.208 1.00 70.25 212 ASP A C 1
ATOM 1619 O O . ASP A 1 212 ? 26.579 -7.789 -28.586 1.00 70.25 212 ASP A O 1
ATOM 1623 N N . GLU A 1 213 ? 24.875 -9.096 -29.227 1.00 77.25 213 GLU A N 1
ATOM 1624 C CA . GLU A 1 213 ? 23.820 -8.410 -28.480 1.00 77.25 213 GLU A CA 1
ATOM 1625 C C . GLU A 1 213 ? 23.377 -9.234 -27.260 1.00 77.25 213 GLU A C 1
ATOM 1627 O O . GLU A 1 213 ? 23.316 -10.464 -27.287 1.00 77.25 213 GLU A O 1
ATOM 1632 N N . ILE A 1 214 ? 23.010 -8.553 -26.169 1.00 77.62 214 ILE A N 1
ATOM 1633 C CA . ILE A 1 214 ? 22.448 -9.210 -24.984 1.00 77.62 214 ILE A CA 1
ATOM 1634 C C . ILE A 1 214 ? 20.988 -9.580 -25.277 1.00 77.62 214 ILE A C 1
ATOM 1636 O O . ILE A 1 214 ? 20.095 -8.733 -25.210 1.00 77.62 214 ILE A O 1
ATOM 1640 N N . ILE A 1 215 ? 20.734 -10.854 -25.578 1.00 83.25 215 ILE A N 1
ATOM 1641 C CA . ILE A 1 215 ? 19.385 -11.363 -25.849 1.00 83.25 215 ILE A CA 1
ATOM 1642 C C . ILE A 1 215 ? 18.819 -12.003 -24.589 1.00 83.25 215 ILE A C 1
ATOM 1644 O O . ILE A 1 215 ? 19.299 -13.041 -24.133 1.00 83.25 215 ILE A O 1
ATOM 1648 N N . VAL A 1 216 ? 17.764 -11.396 -24.049 1.00 85.31 216 VAL A N 1
ATOM 1649 C CA . VAL A 1 216 ? 17.095 -11.850 -22.827 1.00 85.31 216 VAL A CA 1
ATOM 1650 C C . VAL A 1 216 ? 15.625 -12.103 -23.122 1.00 85.31 216 VAL A C 1
ATOM 1652 O O . VAL A 1 216 ? 14.927 -11.241 -23.653 1.00 85.31 216 VAL A O 1
ATOM 1655 N N . VAL A 1 217 ? 15.150 -13.294 -22.774 1.00 86.94 217 VAL A N 1
ATOM 1656 C CA . VAL A 1 217 ? 13.762 -13.720 -22.984 1.00 86.94 217 VAL A CA 1
ATOM 1657 C C . VAL A 1 217 ? 13.196 -14.339 -21.710 1.00 86.94 217 VAL A C 1
ATOM 1659 O O . VAL A 1 217 ? 13.940 -14.734 -20.812 1.00 86.94 217 VAL A O 1
ATOM 1662 N N . LYS A 1 218 ? 11.869 -14.450 -21.619 1.00 87.25 218 LYS A N 1
ATOM 1663 C CA . LYS A 1 218 ? 11.218 -15.157 -20.508 1.00 87.25 218 LYS A CA 1
ATOM 1664 C C . LYS A 1 218 ? 11.644 -16.625 -20.459 1.00 87.25 218 LYS A C 1
ATOM 1666 O O . LYS A 1 218 ? 11.898 -17.232 -21.504 1.00 87.25 218 LYS A O 1
ATOM 1671 N N . ALA A 1 219 ? 11.688 -17.194 -19.257 1.00 85.19 219 ALA A N 1
ATOM 1672 C CA . ALA A 1 219 ? 12.165 -18.555 -19.032 1.00 85.19 219 ALA A CA 1
ATOM 1673 C C . ALA A 1 219 ? 11.419 -19.607 -19.872 1.00 85.19 219 ALA A C 1
ATOM 1675 O O . ALA A 1 219 ? 12.051 -20.498 -20.437 1.00 85.19 219 ALA A O 1
ATOM 1676 N N . GLU A 1 220 ? 10.102 -19.472 -20.034 1.00 84.62 220 GLU A N 1
ATOM 1677 C CA . GLU A 1 220 ? 9.282 -20.413 -20.806 1.00 84.62 220 GLU A CA 1
ATOM 1678 C C . GLU A 1 220 ? 9.646 -20.396 -22.297 1.00 84.62 220 GLU A C 1
ATOM 1680 O O . GLU A 1 220 ? 9.761 -21.444 -22.936 1.00 84.62 220 GLU A O 1
ATOM 1685 N N . ALA A 1 221 ? 9.869 -19.201 -22.851 1.00 82.81 221 ALA A N 1
ATOM 1686 C CA . ALA A 1 221 ? 10.268 -19.030 -24.243 1.00 82.81 221 ALA A CA 1
ATOM 1687 C C . ALA A 1 221 ? 11.705 -19.525 -24.478 1.00 82.81 221 ALA A C 1
ATOM 1689 O O . ALA A 1 221 ? 11.962 -20.212 -25.468 1.00 82.81 221 ALA A O 1
ATOM 1690 N N . ALA A 1 222 ? 12.625 -19.236 -23.549 1.00 85.38 222 ALA A N 1
ATOM 1691 C CA . ALA A 1 222 ? 13.993 -19.749 -23.598 1.00 85.38 222 ALA A CA 1
ATOM 1692 C C . ALA A 1 222 ? 14.031 -21.277 -23.591 1.00 85.38 222 ALA A C 1
ATOM 1694 O O . ALA A 1 222 ? 14.750 -21.861 -24.400 1.00 85.38 222 ALA A O 1
ATOM 1695 N N . GLN A 1 223 ? 13.247 -21.925 -22.726 1.00 86.12 223 GLN A N 1
ATOM 1696 C CA . GLN A 1 223 ? 13.247 -23.382 -22.618 1.00 86.12 223 GLN A CA 1
ATOM 1697 C C . GLN A 1 223 ? 12.881 -24.042 -23.953 1.00 86.12 223 GLN A C 1
ATOM 1699 O O . GLN A 1 223 ? 13.584 -24.941 -24.403 1.00 86.12 223 GLN A O 1
ATOM 1704 N N . SER A 1 224 ? 11.860 -23.525 -24.643 1.00 85.88 224 SER A N 1
ATOM 1705 C CA . SER A 1 224 ? 11.481 -24.007 -25.977 1.00 85.88 224 SER A CA 1
ATOM 1706 C C . SER A 1 224 ? 12.618 -23.863 -26.999 1.00 85.88 224 SER A C 1
ATOM 1708 O O . SER A 1 224 ? 12.875 -24.772 -27.789 1.00 85.88 224 SER A O 1
ATOM 1710 N N . LEU A 1 225 ? 13.351 -22.746 -26.985 1.00 85.50 225 LEU A N 1
ATOM 1711 C CA . LEU A 1 225 ? 14.478 -22.529 -27.902 1.00 85.50 225 LEU A CA 1
ATOM 1712 C C . LEU A 1 225 ? 15.673 -23.445 -27.587 1.00 85.50 225 LEU A C 1
ATOM 1714 O O . LEU A 1 225 ? 16.342 -23.929 -28.506 1.00 85.50 225 LEU A O 1
ATOM 1718 N N . ILE A 1 226 ? 15.924 -23.708 -26.305 1.00 87.50 226 ILE A N 1
ATOM 1719 C CA . ILE A 1 226 ? 17.007 -24.583 -25.843 1.00 87.50 226 ILE A CA 1
ATOM 1720 C C . ILE A 1 226 ? 16.696 -26.047 -26.167 1.00 87.50 226 ILE A C 1
ATOM 1722 O O . ILE A 1 226 ? 17.536 -26.736 -26.747 1.00 87.50 226 ILE A O 1
ATOM 1726 N N . ASP A 1 227 ? 15.476 -26.508 -25.884 1.00 89.31 227 ASP A N 1
ATOM 1727 C CA . ASP A 1 227 ? 15.046 -27.890 -26.139 1.00 89.31 227 ASP A CA 1
ATOM 1728 C C . ASP A 1 227 ? 15.088 -28.238 -27.635 1.00 89.31 227 ASP A C 1
ATOM 1730 O O . ASP A 1 227 ? 15.443 -29.354 -28.020 1.00 89.31 227 ASP A O 1
ATOM 1734 N N . ASN A 1 228 ? 14.801 -27.259 -28.498 1.00 85.31 228 ASN A N 1
ATOM 1735 C CA . ASN A 1 228 ? 14.898 -27.399 -29.953 1.00 85.31 228 ASN A CA 1
ATOM 1736 C C . ASN A 1 228 ? 16.338 -27.253 -30.494 1.00 85.31 228 ASN A C 1
ATOM 1738 O O . ASN A 1 228 ? 16.568 -27.341 -31.705 1.00 85.31 228 ASN A O 1
ATOM 1742 N N . GLY A 1 229 ? 17.327 -27.025 -29.622 1.00 85.44 229 GLY A N 1
ATOM 1743 C CA . GLY A 1 229 ? 18.731 -26.842 -29.990 1.00 85.44 229 GLY A CA 1
ATOM 1744 C C . GLY A 1 229 ? 18.962 -25.635 -30.902 1.00 85.44 229 GLY A C 1
ATOM 1745 O O . GLY A 1 229 ? 19.826 -25.696 -31.786 1.00 85.44 229 GLY A O 1
ATOM 1746 N N . VAL A 1 230 ? 18.134 -24.595 -30.745 1.00 85.62 230 VAL A N 1
ATOM 1747 C CA . VAL A 1 230 ? 18.223 -23.304 -31.443 1.00 85.62 230 VAL A CA 1
ATOM 1748 C C . VAL A 1 230 ? 19.100 -22.334 -30.664 1.00 85.62 230 VAL A C 1
ATOM 1750 O O . VAL A 1 230 ? 19.838 -21.565 -31.277 1.00 85.62 230 VAL A O 1
ATOM 1753 N N . ALA A 1 231 ? 19.040 -22.388 -29.335 1.00 88.56 231 ALA A N 1
ATOM 1754 C CA . ALA A 1 231 ? 19.771 -21.502 -28.446 1.00 88.56 231 ALA A CA 1
ATOM 1755 C C . ALA A 1 231 ? 20.446 -22.270 -27.301 1.00 88.56 231 ALA A C 1
ATOM 1757 O O . ALA A 1 231 ? 20.049 -23.386 -26.971 1.00 88.56 231 ALA A O 1
ATOM 1758 N N . GLU A 1 232 ? 21.455 -21.662 -26.688 1.00 90.25 232 GLU A N 1
ATOM 1759 C CA . GLU A 1 232 ? 22.072 -22.129 -25.446 1.00 90.25 232 GLU A CA 1
ATOM 1760 C C . GLU A 1 232 ? 21.813 -21.135 -24.312 1.00 90.25 232 GLU A C 1
ATOM 1762 O O . GLU A 1 232 ? 21.761 -19.923 -24.528 1.00 90.25 232 GLU A O 1
ATOM 1767 N N . LEU A 1 233 ? 21.644 -21.657 -23.096 1.00 90.06 233 LEU A N 1
ATOM 1768 C CA . LEU A 1 233 ? 21.515 -20.840 -21.894 1.00 90.06 233 LEU A CA 1
ATOM 1769 C C . LEU A 1 233 ? 22.879 -20.260 -21.522 1.00 90.06 233 LEU A C 1
ATOM 1771 O O . LEU A 1 233 ? 23.818 -21.010 -21.266 1.00 90.06 233 LEU A O 1
ATOM 1775 N N . VAL A 1 234 ? 22.952 -18.934 -21.423 1.00 89.44 234 VAL A N 1
ATOM 1776 C CA . VAL A 1 234 ? 24.130 -18.224 -20.909 1.00 89.44 234 VAL A CA 1
ATOM 1777 C C . VAL A 1 234 ? 23.998 -18.062 -19.400 1.00 89.44 234 VAL A C 1
ATOM 1779 O O . VAL A 1 234 ? 24.826 -18.549 -18.632 1.00 89.44 234 VAL A O 1
ATOM 1782 N N . GLN A 1 235 ? 22.914 -17.421 -18.958 1.00 91.38 235 GLN A N 1
ATOM 1783 C CA . GLN A 1 235 ? 22.631 -17.205 -17.542 1.00 91.38 235 GLN A CA 1
ATOM 1784 C C . GLN A 1 235 ? 21.154 -16.895 -17.283 1.00 91.38 235 GLN A C 1
ATOM 1786 O O . GLN A 1 235 ? 20.399 -16.544 -18.188 1.00 91.38 235 GLN A O 1
ATOM 1791 N N . ARG A 1 236 ? 20.752 -17.010 -16.015 1.00 93.69 236 ARG A N 1
ATOM 1792 C CA . ARG A 1 236 ? 19.440 -16.583 -15.517 1.00 93.69 236 ARG A CA 1
ATOM 1793 C C . ARG A 1 236 ? 19.568 -15.191 -14.911 1.00 93.69 236 ARG A C 1
ATOM 1795 O O . ARG A 1 236 ? 20.483 -14.955 -14.124 1.00 93.69 236 ARG A O 1
ATOM 1802 N N . ILE A 1 237 ? 18.651 -14.304 -15.257 1.00 94.06 237 ILE A N 1
ATOM 1803 C CA . ILE A 1 237 ? 18.650 -12.891 -14.893 1.00 94.06 237 ILE A CA 1
ATOM 1804 C C . ILE A 1 237 ? 17.372 -12.587 -14.122 1.00 94.06 237 ILE A C 1
ATOM 1806 O O . ILE A 1 237 ? 16.287 -13.006 -14.515 1.00 94.06 237 ILE A O 1
ATOM 1810 N N . TYR A 1 238 ? 17.508 -11.870 -13.017 1.00 95.06 238 TYR A N 1
ATOM 1811 C CA . TYR A 1 238 ? 16.396 -11.324 -12.268 1.00 95.06 238 TYR A CA 1
ATOM 1812 C C . TYR A 1 238 ? 15.941 -10.021 -12.928 1.00 95.06 238 TYR A C 1
ATOM 1814 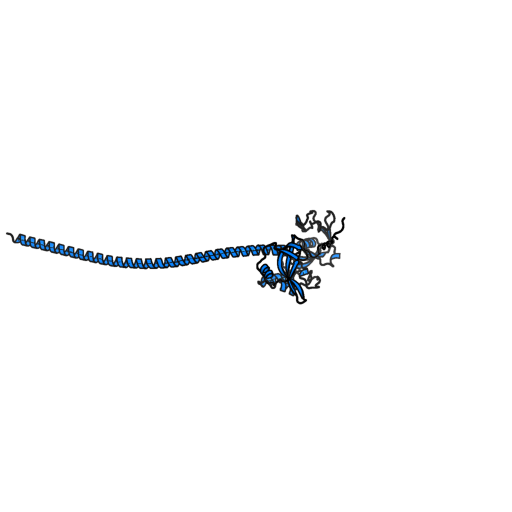O O . TYR A 1 238 ? 16.724 -9.085 -13.078 1.00 95.06 238 TYR A O 1
ATOM 1822 N N . VAL A 1 239 ? 14.675 -9.967 -13.322 1.00 94.12 239 VAL A N 1
ATOM 1823 C CA . VAL A 1 239 ? 14.029 -8.795 -13.911 1.00 94.12 239 VAL A CA 1
ATOM 1824 C C . VAL A 1 239 ? 12.845 -8.433 -13.033 1.00 94.12 239 VAL A C 1
ATOM 1826 O O . VAL A 1 239 ? 11.891 -9.202 -12.890 1.00 94.12 239 VAL A O 1
ATOM 1829 N N . ARG A 1 240 ? 12.907 -7.251 -12.429 1.00 93.75 240 ARG A N 1
ATOM 1830 C CA . ARG A 1 240 ? 11.860 -6.765 -11.535 1.00 93.75 240 ARG A CA 1
ATOM 1831 C C . ARG A 1 240 ? 10.559 -6.535 -12.321 1.00 93.75 240 ARG A C 1
ATOM 1833 O O . ARG A 1 240 ? 10.591 -5.904 -13.376 1.00 93.75 240 ARG A O 1
ATOM 1840 N N . PRO A 1 241 ? 9.391 -6.951 -11.807 1.00 90.62 241 PRO A N 1
ATOM 1841 C CA . PRO A 1 241 ? 8.115 -6.567 -12.400 1.00 90.62 241 PRO A CA 1
ATOM 1842 C C . PRO A 1 241 ? 7.951 -5.040 -12.442 1.00 90.62 241 PRO A C 1
ATOM 1844 O O . PRO A 1 241 ? 8.208 -4.351 -11.450 1.00 90.62 241 PRO A O 1
ATOM 1847 N N . LEU A 1 242 ? 7.519 -4.508 -13.587 1.00 89.25 242 LEU A N 1
ATOM 1848 C CA . LEU A 1 242 ? 7.223 -3.084 -13.739 1.00 89.25 242 LEU A CA 1
ATOM 1849 C C . LEU A 1 242 ? 5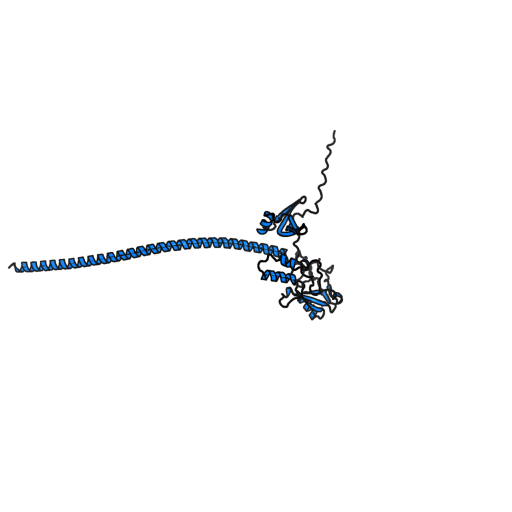.891 -2.740 -13.066 1.00 89.25 242 LEU A C 1
ATOM 1851 O O . LEU A 1 242 ? 4.907 -3.466 -13.198 1.00 89.25 242 LEU A O 1
ATOM 1855 N N . ASN A 1 243 ? 5.856 -1.611 -12.364 1.00 86.81 243 ASN A N 1
ATOM 1856 C CA . ASN A 1 243 ? 4.680 -1.124 -11.663 1.00 86.81 243 ASN A CA 1
ATOM 1857 C C . ASN A 1 243 ? 3.823 -0.246 -12.580 1.00 86.81 243 ASN A C 1
ATOM 1859 O O . ASN A 1 243 ? 4.282 0.754 -13.135 1.00 86.81 243 ASN A O 1
ATOM 1863 N N . ALA A 1 244 ? 2.534 -0.561 -12.664 1.00 84.69 244 ALA A N 1
ATOM 1864 C CA . ALA A 1 244 ? 1.542 0.326 -13.255 1.00 84.69 244 ALA A CA 1
ATOM 1865 C C . ALA A 1 244 ? 1.108 1.374 -12.218 1.00 84.69 244 ALA A C 1
ATOM 1867 O O . ALA A 1 244 ? 0.090 1.216 -11.545 1.00 84.69 244 ALA A O 1
ATOM 1868 N N . TYR A 1 245 ? 1.883 2.453 -12.059 1.00 81.50 245 TYR A N 1
ATOM 1869 C CA . TYR A 1 245 ? 1.615 3.461 -11.021 1.00 81.50 245 TYR A CA 1
ATOM 1870 C C . TYR A 1 245 ? 0.207 4.062 -11.100 1.00 81.50 245 TYR A C 1
ATOM 1872 O O . TYR A 1 245 ? -0.397 4.317 -10.064 1.00 81.50 245 TYR A O 1
ATOM 1880 N N . LEU A 1 246 ? -0.345 4.245 -12.304 1.00 78.25 246 LEU A N 1
ATOM 1881 C CA . LEU A 1 246 ? -1.705 4.759 -12.483 1.00 78.25 246 LEU A CA 1
ATOM 1882 C C . LEU A 1 246 ? -2.760 3.871 -11.809 1.00 78.25 246 LEU A C 1
ATOM 1884 O O . LEU A 1 246 ? -3.630 4.367 -11.094 1.00 78.25 246 LEU A O 1
ATOM 1888 N N . GLU A 1 247 ? -2.683 2.566 -12.051 1.00 80.50 247 GLU A N 1
ATOM 1889 C CA . GLU A 1 247 ? -3.596 1.584 -11.464 1.00 80.50 247 GLU A CA 1
ATOM 1890 C C . GLU A 1 247 ? -3.343 1.471 -9.961 1.00 80.50 247 GLU A C 1
ATOM 1892 O O . GLU A 1 247 ? -4.282 1.560 -9.171 1.00 80.50 247 GLU A O 1
ATOM 1897 N N . GLY A 1 248 ? -2.068 1.408 -9.562 1.00 81.44 248 GLY A N 1
ATOM 1898 C CA . GLY A 1 248 ? -1.664 1.326 -8.162 1.00 81.44 248 GLY A CA 1
ATOM 1899 C C . GLY A 1 248 ? -2.139 2.512 -7.319 1.00 81.44 248 GLY A C 1
ATOM 1900 O O . GLY A 1 248 ? -2.641 2.311 -6.217 1.00 81.44 248 GLY A O 1
ATOM 1901 N N . PHE A 1 249 ? -2.050 3.751 -7.817 1.00 79.25 249 PHE A N 1
ATOM 1902 C CA . PHE A 1 249 ? -2.553 4.920 -7.085 1.00 79.25 249 PHE A CA 1
ATOM 1903 C C . PHE A 1 249 ? -4.074 4.901 -6.930 1.00 79.25 249 PHE A C 1
ATOM 1905 O O . PHE A 1 249 ? -4.572 5.247 -5.858 1.00 79.25 249 PHE A O 1
ATOM 1912 N N . LYS A 1 250 ? -4.812 4.478 -7.963 1.00 81.00 250 LYS A N 1
ATOM 1913 C CA . LYS A 1 250 ? -6.275 4.350 -7.893 1.00 81.00 250 LYS A CA 1
ATOM 1914 C C . LYS A 1 250 ? -6.694 3.268 -6.903 1.00 81.00 250 LYS A C 1
ATOM 1916 O O . LYS A 1 250 ? -7.579 3.505 -6.086 1.00 81.00 250 LYS A O 1
ATOM 1921 N N . GLU A 1 251 ? -6.035 2.114 -6.930 1.00 84.62 251 GLU A N 1
ATOM 1922 C CA . GLU A 1 251 ? -6.288 1.034 -5.975 1.00 84.62 251 GLU A CA 1
ATOM 1923 C C . GLU A 1 251 ? -5.966 1.466 -4.538 1.00 84.62 251 GLU A C 1
ATOM 1925 O O . GLU A 1 251 ? -6.782 1.281 -3.636 1.00 84.62 251 GLU A O 1
ATOM 1930 N N . LEU A 1 252 ? -4.812 2.108 -4.321 1.00 83.81 252 LEU A N 1
ATOM 1931 C CA . LEU A 1 252 ? -4.429 2.637 -3.010 1.00 83.81 252 LEU A CA 1
ATOM 1932 C C . LEU A 1 252 ? -5.428 3.670 -2.492 1.00 83.81 252 LEU A C 1
ATOM 1934 O O . LEU A 1 252 ? -5.719 3.681 -1.298 1.00 83.81 252 LEU A O 1
ATOM 1938 N N . TYR A 1 253 ? -5.956 4.521 -3.371 1.00 84.00 253 TYR A N 1
ATOM 1939 C CA . TYR A 1 253 ? -6.989 5.482 -3.010 1.00 84.00 253 TYR A CA 1
ATOM 1940 C C . TYR A 1 253 ? -8.269 4.781 -2.536 1.00 84.00 253 TYR A C 1
ATOM 1942 O O . TYR A 1 253 ? -8.727 5.042 -1.426 1.00 84.00 253 TYR A O 1
ATOM 1950 N N . LEU A 1 254 ? -8.799 3.838 -3.324 1.00 86.31 254 LEU A N 1
ATOM 1951 C CA . LEU A 1 254 ? -10.006 3.081 -2.967 1.00 86.31 254 LEU A CA 1
ATOM 1952 C C . LEU A 1 254 ? -9.835 2.305 -1.657 1.00 86.31 254 LEU A C 1
ATOM 1954 O O . LEU A 1 254 ? -10.731 2.288 -0.817 1.00 86.31 254 LEU A O 1
ATOM 1958 N N . ARG A 1 255 ? -8.662 1.701 -1.458 1.00 88.00 255 ARG A N 1
ATOM 1959 C CA . ARG A 1 255 ? -8.338 0.985 -0.224 1.00 88.00 255 ARG A CA 1
ATOM 1960 C C . ARG A 1 255 ? -8.222 1.921 0.978 1.00 88.00 255 ARG A C 1
ATOM 1962 O O . ARG A 1 255 ? -8.595 1.535 2.080 1.00 88.00 255 ARG A O 1
ATOM 1969 N N . SER A 1 256 ? -7.697 3.131 0.789 1.00 85.25 256 SER A N 1
ATOM 1970 C CA . SER A 1 256 ? -7.659 4.147 1.846 1.00 85.25 256 SER A CA 1
ATOM 1971 C C . SER A 1 256 ? -9.072 4.536 2.276 1.00 85.25 256 SER A C 1
ATOM 1973 O O . SER A 1 256 ? -9.355 4.526 3.467 1.00 85.25 256 SER A O 1
ATOM 1975 N N . GLU A 1 257 ? -9.963 4.795 1.316 1.00 86.06 257 GLU A N 1
ATOM 1976 C CA . GLU A 1 257 ? -11.375 5.106 1.582 1.00 86.06 257 GLU A CA 1
ATOM 1977 C C . GLU A 1 257 ? -12.078 3.974 2.346 1.00 86.06 257 GLU A C 1
ATOM 1979 O O . GLU A 1 257 ? -12.782 4.224 3.321 1.00 86.06 257 GLU A O 1
ATOM 1984 N N . GLU A 1 258 ? -11.849 2.715 1.964 1.00 89.69 258 GLU A N 1
ATOM 1985 C CA . GLU A 1 258 ? -12.394 1.555 2.683 1.00 89.69 258 GLU A CA 1
ATOM 1986 C C . GLU A 1 258 ? -11.909 1.496 4.142 1.00 89.69 258 GLU A C 1
ATOM 1988 O O . GLU A 1 258 ? -12.687 1.218 5.064 1.00 89.69 258 GLU A O 1
ATOM 1993 N N . VAL A 1 259 ? -10.622 1.775 4.372 1.00 91.88 259 VAL A N 1
ATOM 1994 C CA . VAL A 1 259 ? -10.035 1.814 5.718 1.00 91.88 259 VAL A CA 1
ATOM 1995 C C . VAL A 1 259 ? -10.620 2.963 6.539 1.00 91.88 259 VAL A C 1
ATOM 1997 O O . VAL A 1 259 ? -10.939 2.760 7.713 1.00 91.88 259 VAL A O 1
ATOM 2000 N N . ASP A 1 260 ? -10.801 4.139 5.943 1.00 87.81 260 ASP A N 1
ATOM 2001 C CA . ASP A 1 260 ? -11.372 5.303 6.621 1.00 87.81 260 ASP A CA 1
ATOM 2002 C C . ASP A 1 260 ? -12.846 5.067 6.993 1.00 87.81 260 ASP A C 1
ATOM 2004 O O . ASP A 1 260 ? -13.227 5.267 8.148 1.00 87.81 260 ASP A O 1
ATOM 2008 N N . GLN A 1 261 ? -13.650 4.508 6.085 1.00 89.94 261 GLN A N 1
ATOM 2009 C CA . GLN A 1 261 ? -15.033 4.103 6.377 1.00 89.94 261 GLN A CA 1
ATOM 2010 C C . GLN A 1 261 ? -15.102 3.051 7.493 1.00 89.94 261 GLN A C 1
ATOM 2012 O O . GLN A 1 261 ? -15.917 3.151 8.414 1.00 89.94 261 GLN A O 1
ATOM 2017 N N . SER A 1 262 ? -14.212 2.055 7.456 1.00 93.69 262 SER A N 1
ATOM 2018 C CA . SER A 1 262 ? -14.120 1.036 8.508 1.00 93.69 262 SER A CA 1
ATOM 2019 C C . SER A 1 262 ? -13.764 1.653 9.862 1.00 93.69 262 SER A C 1
ATOM 2021 O O . SER A 1 262 ? -14.310 1.267 10.896 1.00 93.69 262 SER A O 1
ATOM 2023 N N . ARG A 1 263 ? -12.869 2.646 9.873 1.00 94.62 263 ARG A N 1
ATOM 2024 C CA . ARG A 1 263 ? -12.480 3.373 11.084 1.00 94.62 263 ARG A CA 1
ATOM 2025 C C . ARG A 1 263 ? -13.650 4.155 11.676 1.00 94.62 263 ARG A C 1
ATOM 2027 O O . ARG A 1 263 ? -13.813 4.147 12.899 1.00 94.62 263 ARG A O 1
ATOM 2034 N N . GLU A 1 264 ? -14.449 4.824 10.851 1.00 93.44 264 GLU A N 1
ATOM 2035 C CA . GLU A 1 264 ? -15.642 5.546 11.305 1.00 93.44 264 GLU A CA 1
ATOM 2036 C C . GLU A 1 264 ? -16.657 4.600 11.953 1.00 93.44 264 GLU A C 1
ATOM 2038 O O . GLU A 1 264 ? -17.108 4.860 13.073 1.00 93.44 264 GLU A O 1
ATOM 2043 N N . LEU A 1 265 ? -16.940 3.464 11.306 1.00 95.94 265 LEU A N 1
ATOM 2044 C CA . LEU A 1 265 ? -17.840 2.441 11.842 1.00 95.94 265 LEU A CA 1
ATOM 2045 C C . LEU A 1 265 ? -17.359 1.923 13.203 1.00 95.94 265 LEU A C 1
ATOM 2047 O O . LEU A 1 265 ? -18.106 1.961 14.179 1.00 95.94 265 LEU A O 1
ATOM 2051 N N . ILE A 1 266 ? -16.091 1.513 13.298 1.00 96.81 266 ILE A N 1
ATOM 2052 C CA . ILE A 1 266 ? -15.504 1.004 14.548 1.00 96.81 266 ILE A CA 1
ATOM 2053 C C . ILE A 1 266 ? -15.548 2.065 15.654 1.00 96.81 266 ILE A C 1
ATOM 2055 O O . ILE A 1 266 ? -15.748 1.740 16.827 1.00 96.81 266 ILE A O 1
ATOM 2059 N N . THR A 1 267 ? -15.364 3.340 15.308 1.00 96.62 267 THR A N 1
ATOM 2060 C CA . THR A 1 267 ? -15.431 4.444 16.275 1.00 96.62 267 THR A CA 1
ATOM 2061 C C . THR A 1 267 ? -16.846 4.599 16.834 1.00 96.62 267 THR A C 1
ATOM 2063 O O . THR A 1 267 ? -17.010 4.762 18.046 1.00 96.62 267 THR A O 1
ATOM 2066 N N . LEU A 1 268 ? -17.864 4.496 15.976 1.00 96.81 268 LEU A N 1
ATOM 2067 C CA . LEU A 1 268 ? -19.269 4.540 16.376 1.00 96.81 268 LEU A CA 1
ATOM 2068 C C . LEU A 1 268 ? -19.647 3.342 17.261 1.00 96.81 268 LEU A C 1
ATOM 2070 O O . LEU A 1 268 ? -20.195 3.535 18.346 1.00 96.81 268 LEU A O 1
ATOM 2074 N N . GLU A 1 269 ? -19.282 2.126 16.854 1.00 96.75 269 GLU A N 1
ATOM 2075 C CA . GLU A 1 269 ? -19.524 0.904 17.636 1.00 96.75 269 GLU A CA 1
ATOM 2076 C C . GLU A 1 269 ? -18.819 0.951 18.999 1.00 96.75 269 GLU A C 1
ATOM 2078 O O . GLU A 1 269 ? -19.392 0.591 20.030 1.00 96.75 269 GLU A O 1
ATOM 2083 N N . SER A 1 270 ? -17.585 1.461 19.036 1.00 96.94 270 SER A N 1
ATOM 2084 C CA . SER A 1 270 ? -16.835 1.627 20.283 1.00 96.94 270 SER A CA 1
ATOM 2085 C C . SER A 1 270 ? -17.537 2.585 21.246 1.00 96.94 270 SER A C 1
ATOM 2087 O O . SER A 1 270 ? -17.568 2.323 22.450 1.00 96.94 270 SER A O 1
ATOM 2089 N N . ALA A 1 271 ? -18.122 3.675 20.742 1.00 97.44 271 ALA A N 1
ATOM 2090 C CA . ALA A 1 271 ? -18.876 4.621 21.563 1.00 97.44 271 ALA A CA 1
ATOM 2091 C C . ALA A 1 271 ? -20.164 3.994 22.130 1.00 97.44 271 ALA A C 1
ATOM 2093 O O . ALA A 1 271 ? -20.480 4.191 23.307 1.00 97.44 271 ALA A O 1
ATOM 2094 N N . GLU A 1 272 ? -20.877 3.193 21.333 1.00 97.44 272 GLU A N 1
ATOM 2095 C CA . GLU A 1 272 ? -22.067 2.465 21.789 1.00 97.44 272 GLU A CA 1
ATOM 2096 C C . GLU A 1 272 ? -21.721 1.445 22.881 1.00 97.44 272 GLU A C 1
ATOM 2098 O O . GLU A 1 272 ? -22.354 1.428 23.940 1.00 97.44 272 GLU A O 1
ATOM 2103 N N . ILE A 1 273 ? -20.665 0.648 22.681 1.00 97.38 273 ILE A N 1
ATOM 2104 C CA . ILE A 1 273 ? -20.193 -0.321 23.679 1.00 97.38 273 ILE A CA 1
ATOM 2105 C C . ILE A 1 273 ? -19.794 0.389 24.976 1.00 97.38 273 ILE A C 1
ATOM 2107 O O . ILE A 1 273 ? -20.153 -0.068 26.062 1.00 97.38 273 ILE A O 1
ATOM 2111 N N . GLN A 1 274 ? -19.100 1.527 24.893 1.00 97.50 274 GLN A N 1
ATOM 2112 C CA . GLN A 1 274 ? -18.750 2.319 26.075 1.00 97.50 274 GLN A CA 1
ATOM 2113 C C . GLN A 1 274 ? -19.993 2.812 26.828 1.00 97.50 274 GLN A C 1
ATOM 2115 O O . GLN A 1 274 ? -20.030 2.730 28.057 1.00 97.50 274 GLN A O 1
ATOM 2120 N N . SER A 1 275 ? -21.032 3.262 26.118 1.00 97.00 275 SER A N 1
ATOM 2121 C CA . SER A 1 275 ? -22.305 3.651 26.737 1.00 97.00 275 SER A CA 1
ATOM 2122 C C . SER A 1 275 ? -23.010 2.459 27.399 1.00 97.00 275 SER A C 1
ATOM 2124 O O . SER A 1 275 ? -23.444 2.549 28.549 1.00 97.00 275 SER A O 1
ATOM 2126 N N . ALA A 1 276 ? -23.054 1.303 26.732 1.00 96.94 276 ALA A N 1
ATOM 2127 C CA . ALA A 1 276 ? -23.617 0.078 27.296 1.00 96.94 276 ALA A CA 1
ATOM 2128 C C . ALA A 1 276 ? -22.859 -0.380 28.555 1.00 96.94 276 ALA A C 1
ATOM 2130 O O . ALA A 1 276 ? -23.481 -0.797 29.535 1.00 96.94 276 ALA A O 1
ATOM 2131 N N . MET A 1 277 ? -21.528 -0.252 28.568 1.00 96.94 277 MET A N 1
ATOM 2132 C CA . MET A 1 277 ? -20.700 -0.536 29.742 1.00 96.94 277 MET A CA 1
ATOM 2133 C C . MET A 1 277 ? -21.024 0.392 30.915 1.00 96.94 277 MET A C 1
ATOM 2135 O O . MET A 1 277 ? -21.121 -0.088 32.044 1.00 96.94 277 MET A O 1
ATOM 2139 N N . GLN A 1 278 ? -21.219 1.691 30.668 1.00 97.38 278 GLN A N 1
ATOM 2140 C CA . GLN A 1 278 ? -21.620 2.642 31.710 1.00 97.38 278 GLN A CA 1
ATOM 2141 C C . GLN A 1 278 ? -22.987 2.273 32.298 1.00 97.38 278 GLN A C 1
ATOM 2143 O O . GLN A 1 278 ? -23.106 2.105 33.511 1.00 97.38 278 GLN A O 1
ATOM 2148 N N . ASN A 1 279 ? -23.986 2.014 31.449 1.00 97.44 279 ASN A N 1
ATOM 2149 C CA . ASN A 1 279 ? -25.316 1.585 31.894 1.00 97.44 279 ASN A CA 1
ATOM 2150 C C . ASN A 1 279 ? -25.255 0.282 32.711 1.00 97.44 279 ASN A C 1
ATOM 2152 O O . ASN A 1 279 ? -25.911 0.147 33.744 1.00 97.44 279 ASN A O 1
ATOM 2156 N N . ALA A 1 280 ? -24.435 -0.685 32.288 1.00 97.50 280 ALA A N 1
ATOM 2157 C CA . ALA A 1 280 ? -24.243 -1.932 33.023 1.00 97.50 280 ALA A CA 1
ATOM 2158 C C . ALA A 1 280 ? -23.603 -1.699 34.404 1.00 97.50 280 ALA A C 1
ATOM 2160 O O . ALA A 1 280 ? -24.020 -2.319 35.384 1.00 97.50 280 ALA A O 1
ATOM 2161 N N . GLN A 1 281 ? -22.627 -0.791 34.511 1.00 97.62 281 GLN A N 1
ATOM 2162 C CA . GLN A 1 281 ? -22.026 -0.410 35.793 1.00 97.62 281 GLN A CA 1
ATOM 2163 C C . GLN A 1 281 ? -23.048 0.245 36.730 1.00 97.62 281 GLN A C 1
ATOM 2165 O O . GLN A 1 281 ? -23.104 -0.107 37.911 1.00 97.62 281 GLN A O 1
ATOM 2170 N N . GLU A 1 282 ? -23.902 1.128 36.211 1.00 97.12 282 GLU A N 1
ATOM 2171 C CA . GLU A 1 282 ? -24.996 1.732 36.979 1.00 97.12 282 GLU A CA 1
ATOM 2172 C C . GLU A 1 282 ? -25.996 0.678 37.472 1.00 97.12 282 GLU A C 1
ATOM 2174 O O . GLU A 1 282 ? -26.378 0.679 38.645 1.00 97.12 282 GLU A O 1
ATOM 2179 N N . MET A 1 283 ? -26.368 -0.281 36.616 1.00 96.69 283 MET A N 1
ATOM 2180 C CA . MET A 1 283 ? -27.236 -1.397 37.002 1.00 96.69 283 MET A CA 1
ATOM 2181 C C . MET A 1 283 ? -26.608 -2.259 38.099 1.00 96.69 283 MET A C 1
ATOM 2183 O O . MET A 1 283 ? -27.299 -2.636 39.047 1.00 96.69 283 MET A O 1
ATOM 2187 N N . ILE A 1 284 ? -25.311 -2.567 38.002 1.00 97.44 284 ILE A N 1
ATOM 2188 C CA . ILE A 1 284 ? -24.590 -3.321 39.036 1.00 97.44 284 ILE A CA 1
ATOM 2189 C C . ILE A 1 284 ? -24.642 -2.562 40.364 1.00 97.44 284 ILE A C 1
ATOM 2191 O O . ILE A 1 284 ? -25.043 -3.144 41.374 1.00 97.44 284 ILE A O 1
ATOM 2195 N N . ALA A 1 285 ? -24.308 -1.269 40.361 1.00 97.06 285 ALA A N 1
ATOM 2196 C CA . ALA A 1 285 ? -24.330 -0.439 41.561 1.00 97.06 285 ALA A CA 1
ATOM 2197 C C . ALA A 1 285 ? -25.731 -0.391 42.194 1.00 97.06 285 ALA A C 1
ATOM 2199 O O . ALA A 1 285 ? -25.880 -0.618 43.397 1.00 97.06 285 ALA A O 1
ATOM 2200 N N . PHE A 1 286 ? -26.772 -0.186 41.381 1.00 97.75 286 PHE A N 1
ATOM 2201 C CA . PHE A 1 286 ? -28.162 -0.193 41.835 1.00 97.75 286 PHE A CA 1
ATOM 2202 C C . PHE A 1 286 ? -28.548 -1.526 42.494 1.00 97.75 286 PHE A C 1
ATOM 2204 O O . PHE A 1 286 ? -29.061 -1.545 43.616 1.00 97.75 286 PHE A O 1
ATOM 2211 N N . ARG A 1 287 ? -28.257 -2.657 41.837 1.00 96.88 287 ARG A N 1
ATOM 2212 C CA . ARG A 1 287 ? -28.557 -4.000 42.364 1.00 96.88 287 ARG A CA 1
ATOM 2213 C C . ARG A 1 287 ? -27.792 -4.305 43.646 1.00 96.88 287 ARG A C 1
ATOM 2215 O O . ARG A 1 287 ? -28.296 -5.018 44.511 1.00 96.88 287 ARG A O 1
ATOM 2222 N N . GLN A 1 288 ? -26.587 -3.767 43.791 1.00 97.25 288 GLN A N 1
ATOM 2223 C CA . GLN A 1 288 ? -25.777 -3.945 44.989 1.00 97.25 288 GLN A CA 1
ATOM 2224 C C . GLN A 1 288 ? -26.387 -3.212 46.192 1.00 97.25 288 GLN A C 1
ATOM 2226 O O . GLN A 1 288 ? -26.447 -3.787 47.279 1.00 97.25 288 GLN A O 1
ATOM 2231 N N . VAL A 1 289 ? -26.926 -2.006 45.981 1.00 97.44 289 VAL A N 1
ATOM 2232 C CA . VAL A 1 289 ? -27.693 -1.263 46.996 1.00 97.44 289 VAL A CA 1
ATOM 2233 C C . VAL A 1 289 ? -29.003 -1.979 47.339 1.00 97.44 289 VAL A C 1
ATOM 2235 O O . VAL A 1 289 ? -29.333 -2.128 48.513 1.00 97.44 289 VAL A O 1
ATOM 2238 N N . GLU A 1 290 ? -29.746 -2.458 46.340 1.00 97.50 290 GLU A N 1
ATOM 2239 C CA . GLU A 1 290 ? -30.989 -3.217 46.553 1.00 97.50 290 GLU A CA 1
ATOM 2240 C C . GLU A 1 290 ? -30.736 -4.477 47.393 1.00 97.50 290 GLU A C 1
ATOM 2242 O O . GLU A 1 290 ? -31.433 -4.730 48.375 1.00 97.50 290 GLU A O 1
ATOM 2247 N N . LYS A 1 291 ? -29.674 -5.223 47.072 1.00 97.56 291 LYS A N 1
ATOM 2248 C CA . LYS A 1 291 ? -29.257 -6.402 47.836 1.00 97.56 291 LYS A CA 1
ATOM 2249 C C . LYS A 1 291 ? -28.936 -6.070 49.295 1.00 97.56 291 LYS A C 1
ATOM 2251 O O . LYS A 1 291 ? -29.269 -6.864 50.171 1.00 97.56 291 LYS A O 1
ATOM 2256 N N . GLN A 1 292 ? -28.284 -4.936 49.560 1.00 96.94 292 GLN A N 1
ATOM 2257 C CA . GLN A 1 292 ? -27.988 -4.497 50.928 1.00 96.94 292 GLN A CA 1
ATOM 2258 C C . GLN A 1 292 ? -29.274 -4.204 51.708 1.00 96.94 292 GLN A C 1
ATOM 2260 O O . GLN A 1 292 ? -29.446 -4.748 52.794 1.00 96.94 292 GLN A O 1
ATOM 2265 N N . LYS A 1 293 ? -30.212 -3.449 51.122 1.00 97.31 293 LYS A N 1
ATOM 2266 C CA . LYS A 1 293 ? -31.513 -3.154 51.750 1.00 97.31 293 LYS A CA 1
ATOM 2267 C C . LYS A 1 293 ? -32.306 -4.421 52.061 1.00 97.31 293 LYS A C 1
ATOM 2269 O O . LYS A 1 293 ? -32.776 -4.594 53.176 1.00 97.31 293 LYS A O 1
ATOM 2274 N N . LEU A 1 294 ? -32.376 -5.355 51.112 1.00 97.94 294 LEU A N 1
ATOM 2275 C CA . LEU A 1 294 ? -33.059 -6.634 51.327 1.00 97.94 294 LEU A CA 1
ATOM 2276 C C . LEU A 1 294 ? -32.407 -7.470 52.440 1.00 97.94 294 LEU A C 1
ATOM 2278 O O . LEU A 1 294 ? -33.102 -8.188 53.156 1.00 97.94 294 LEU A O 1
ATOM 2282 N N . ALA A 1 295 ? -31.083 -7.390 52.603 1.00 97.25 295 ALA A N 1
ATOM 2283 C CA . ALA A 1 295 ? -30.389 -8.056 53.702 1.00 97.25 295 ALA A CA 1
ATOM 2284 C C . ALA A 1 295 ? -30.709 -7.412 55.064 1.00 97.25 295 ALA A C 1
ATOM 2286 O O . ALA A 1 295 ? -30.905 -8.133 56.044 1.00 97.25 295 ALA A O 1
ATOM 2287 N N . GLU A 1 296 ? -30.802 -6.080 55.121 1.00 96.81 296 GLU A N 1
ATOM 2288 C CA . GLU A 1 296 ? -31.234 -5.341 56.314 1.00 96.81 296 GLU A CA 1
ATOM 2289 C C . GLU A 1 296 ? -32.685 -5.679 56.691 1.00 96.81 296 GLU A C 1
ATOM 2291 O O . GLU A 1 296 ? -32.957 -6.006 57.851 1.00 96.81 296 GLU A O 1
ATOM 2296 N N . ASP A 1 297 ? -33.596 -5.692 55.712 1.00 97.69 297 ASP A N 1
ATOM 2297 C CA . ASP A 1 297 ? -35.003 -6.063 55.901 1.00 97.69 297 ASP A CA 1
ATOM 2298 C C . ASP A 1 297 ? -35.132 -7.500 56.422 1.00 97.69 297 ASP A C 1
ATOM 2300 O O . ASP A 1 297 ? -35.840 -7.758 57.398 1.00 97.69 297 ASP A O 1
ATOM 2304 N N . LEU A 1 298 ? -34.389 -8.445 55.832 1.00 97.06 298 LEU A N 1
ATOM 2305 C CA . LEU A 1 298 ? -34.362 -9.837 56.284 1.00 97.06 298 LEU A CA 1
ATOM 2306 C C . LEU A 1 298 ? -33.913 -9.947 57.749 1.00 97.06 298 LEU A C 1
ATOM 2308 O O . LEU A 1 298 ? -34.513 -10.691 58.528 1.00 97.06 298 LEU A O 1
ATOM 2312 N N . GLN A 1 299 ? -32.884 -9.196 58.146 1.00 96.81 299 GLN A N 1
ATOM 2313 C CA . GLN A 1 299 ? -32.425 -9.155 59.534 1.00 96.81 299 GLN A CA 1
ATOM 2314 C C . GLN A 1 299 ? -33.476 -8.529 60.469 1.00 96.81 299 GLN A C 1
ATOM 2316 O O . GLN A 1 299 ? -33.605 -8.936 61.628 1.00 96.81 299 GLN A O 1
ATOM 2321 N N . GLY A 1 300 ? -34.236 -7.541 59.987 1.00 96.31 300 GLY A N 1
ATOM 2322 C CA . GLY A 1 300 ? -35.411 -6.993 60.667 1.00 96.31 300 GLY A CA 1
ATOM 2323 C C . GLY A 1 300 ? -36.457 -8.072 60.947 1.00 96.31 300 GLY A C 1
ATOM 2324 O O . GLY A 1 300 ? -36.763 -8.339 62.110 1.00 96.31 300 GLY A O 1
ATOM 2325 N N . TYR A 1 301 ? -36.907 -8.775 59.906 1.00 96.44 301 TYR A N 1
ATOM 2326 C CA . TYR A 1 301 ? -37.895 -9.850 60.028 1.00 96.44 301 TYR A CA 1
ATOM 2327 C C . TYR A 1 301 ? -37.446 -10.984 60.951 1.00 96.44 301 TYR A C 1
ATOM 2329 O O . TYR A 1 301 ? -38.249 -11.517 61.719 1.00 96.44 301 TYR A O 1
ATOM 2337 N N . GLN A 1 302 ? -36.163 -11.352 60.925 1.00 97.00 302 GLN A N 1
ATOM 2338 C CA . GLN A 1 302 ? -35.621 -12.363 61.838 1.00 97.00 302 GLN A CA 1
ATOM 2339 C C . GLN A 1 302 ? -35.714 -11.922 63.305 1.00 97.00 302 GLN A C 1
ATOM 2341 O O . GLN A 1 302 ? -36.091 -12.724 64.162 1.00 97.00 302 GLN A O 1
ATOM 2346 N N . ARG A 1 303 ? -35.424 -10.647 63.603 1.00 96.31 303 ARG A N 1
ATOM 2347 C CA . ARG A 1 303 ? -35.582 -10.090 64.956 1.00 96.31 303 ARG A CA 1
ATOM 2348 C C . ARG A 1 303 ? -37.043 -10.075 65.390 1.00 96.31 303 ARG A C 1
ATOM 2350 O O . ARG A 1 303 ? -37.342 -10.537 66.487 1.00 96.31 303 ARG A O 1
ATOM 2357 N N . GLU A 1 304 ? -37.942 -9.591 64.537 1.00 96.69 304 GLU A N 1
ATOM 2358 C CA . GLU A 1 304 ? -39.382 -9.560 64.820 1.00 96.69 304 GLU A CA 1
ATOM 2359 C C . GLU A 1 304 ? -39.939 -10.960 65.073 1.00 96.69 304 GLU A C 1
ATOM 2361 O O . GLU A 1 304 ? -40.650 -11.176 66.051 1.00 96.69 304 GLU A O 1
ATOM 2366 N N . THR A 1 305 ? -39.545 -11.936 64.253 1.00 96.81 305 THR A N 1
ATOM 2367 C CA . THR A 1 305 ? -39.936 -13.339 64.431 1.00 96.81 305 THR A CA 1
ATOM 2368 C C . THR A 1 305 ? -39.472 -13.875 65.786 1.00 96.81 305 THR A C 1
ATOM 2370 O O . THR A 1 305 ? -40.251 -14.521 66.484 1.00 96.81 305 THR A O 1
ATOM 2373 N N . GLY A 1 306 ? -38.236 -13.573 66.198 1.00 95.88 306 GLY A N 1
ATOM 2374 C CA . GLY A 1 306 ? -37.722 -13.961 67.515 1.00 95.88 306 GLY A CA 1
ATOM 2375 C C . GLY A 1 306 ? -38.495 -13.322 68.674 1.00 95.88 306 GLY A C 1
ATOM 2376 O O . GLY A 1 306 ? -38.817 -13.999 69.652 1.00 95.88 306 GLY A O 1
ATOM 2377 N N . VAL A 1 307 ? -38.859 -12.040 68.553 1.00 96.69 307 VAL A N 1
ATOM 2378 C CA . VAL A 1 307 ? -39.702 -11.354 69.547 1.00 96.69 307 VAL A CA 1
ATOM 2379 C C . VAL A 1 307 ? -41.085 -12.001 69.619 1.00 96.69 307 VAL A C 1
ATOM 2381 O O . VAL A 1 307 ? -41.526 -12.353 70.712 1.00 96.69 307 VAL A O 1
ATOM 2384 N N . LEU A 1 308 ? -41.738 -12.224 68.475 1.00 95.56 308 LEU A N 1
ATOM 2385 C CA . LEU A 1 308 ? -43.059 -12.854 68.406 1.00 95.56 308 LEU A CA 1
ATOM 2386 C C . LEU A 1 308 ? -43.055 -14.255 69.022 1.00 95.56 308 LEU A C 1
ATOM 2388 O O . LEU A 1 308 ? -43.945 -14.569 69.806 1.00 95.56 308 LEU A O 1
ATOM 2392 N N . GLN A 1 309 ? -42.041 -15.074 68.735 1.00 96.38 309 GLN A N 1
ATOM 2393 C CA . GLN A 1 309 ? -41.885 -16.388 69.366 1.00 96.38 309 GLN A CA 1
ATOM 2394 C C . GLN A 1 309 ? -41.784 -16.283 70.892 1.00 96.38 309 GLN A C 1
ATOM 2396 O O . GLN A 1 309 ? -42.411 -17.068 71.602 1.00 96.38 309 GLN A O 1
ATOM 2401 N N . SER A 1 310 ? -41.043 -15.298 71.409 1.00 95.75 310 SER A N 1
ATOM 2402 C CA . SER A 1 310 ? -40.929 -15.094 72.857 1.00 95.75 310 SER A CA 1
ATOM 2403 C C . SER A 1 310 ? -42.248 -14.644 73.500 1.00 95.75 310 SER A C 1
ATOM 2405 O O . SER A 1 310 ? -42.596 -15.117 74.580 1.00 95.75 310 SER A O 1
ATOM 2407 N N . GLU A 1 311 ? -43.013 -13.775 72.835 1.00 95.81 311 GLU A N 1
ATOM 2408 C CA . GLU A 1 311 ? -44.315 -13.306 73.322 1.00 95.81 311 GLU A CA 1
ATOM 2409 C C . GLU A 1 311 ? -45.384 -14.404 73.262 1.00 95.81 311 GLU A C 1
ATOM 2411 O O . GLU A 1 311 ? -46.154 -14.558 74.210 1.00 95.81 311 GLU A O 1
ATOM 2416 N N . VAL A 1 312 ? -45.387 -15.230 72.210 1.00 96.75 312 VAL A N 1
ATOM 2417 C CA . VAL A 1 312 ? -46.246 -16.423 72.130 1.00 96.75 312 VAL A CA 1
ATOM 2418 C C . VAL A 1 312 ? -45.942 -17.381 73.284 1.00 96.75 312 VAL A C 1
ATOM 2420 O O . VAL A 1 312 ? -46.868 -17.789 73.979 1.00 96.75 312 VAL A O 1
ATOM 2423 N N . ALA A 1 313 ? -44.666 -17.669 73.562 1.00 96.25 313 ALA A N 1
ATOM 2424 C CA . ALA A 1 313 ? -44.284 -18.549 74.668 1.00 96.25 313 ALA A CA 1
ATOM 2425 C C . ALA A 1 313 ? -44.741 -18.012 76.041 1.00 96.25 313 ALA A C 1
ATOM 2427 O O . ALA A 1 313 ? -45.262 -18.767 76.863 1.00 96.25 313 ALA A O 1
ATOM 2428 N N . LYS A 1 314 ? -44.611 -16.699 76.286 1.00 96.12 314 LYS A N 1
ATOM 2429 C CA . LYS A 1 314 ? -45.130 -16.061 77.511 1.00 96.12 314 LYS A CA 1
ATOM 2430 C C . LYS A 1 314 ? -46.649 -16.173 77.613 1.00 96.12 314 LYS A C 1
ATOM 2432 O O . LYS A 1 314 ? -47.168 -16.467 78.689 1.00 96.12 314 LYS A O 1
ATOM 2437 N N . ALA A 1 315 ? -47.366 -15.928 76.517 1.00 95.38 315 ALA A N 1
ATOM 2438 C CA . ALA A 1 315 ? -48.821 -16.034 76.487 1.00 95.38 315 ALA A CA 1
ATOM 2439 C C . ALA A 1 315 ? -49.285 -17.475 76.770 1.00 95.38 315 ALA A C 1
ATOM 2441 O O . ALA A 1 315 ? -50.234 -17.677 77.529 1.00 95.38 315 ALA A O 1
ATOM 2442 N N . GLU A 1 316 ? -48.590 -18.478 76.225 1.00 95.88 316 GLU A N 1
ATOM 2443 C CA . GLU A 1 316 ? -48.834 -19.894 76.519 1.00 95.88 316 GLU A CA 1
ATOM 2444 C C . GLU A 1 316 ? -48.594 -20.227 78.001 1.00 95.88 316 GLU A C 1
ATOM 2446 O O . GLU A 1 316 ? -49.431 -20.880 78.629 1.00 95.88 316 GLU A O 1
ATOM 2451 N N . GLU A 1 317 ? -47.505 -19.732 78.597 1.00 96.19 317 GLU A N 1
ATOM 2452 C CA . GLU A 1 317 ? -47.201 -19.927 80.022 1.00 96.19 317 GLU A CA 1
ATOM 2453 C C . GLU A 1 317 ? -48.253 -19.278 80.938 1.00 96.19 317 GLU A C 1
ATOM 2455 O O . GLU A 1 317 ? -48.722 -19.890 81.909 1.00 96.19 317 GLU A O 1
ATOM 2460 N N . GLN A 1 318 ? -48.671 -18.050 80.619 1.00 95.19 318 GLN A N 1
ATOM 2461 C CA . GLN A 1 318 ? -49.741 -17.353 81.335 1.00 95.19 318 GLN A CA 1
ATOM 2462 C C . GLN A 1 318 ? -51.061 -18.122 81.246 1.00 95.19 318 GLN A C 1
ATOM 2464 O O . GLN A 1 318 ? -51.750 -18.294 82.255 1.00 95.19 318 GLN A O 1
ATOM 2469 N N . LEU A 1 319 ? -51.396 -18.633 80.060 1.00 95.50 319 LEU A N 1
ATOM 2470 C CA . LEU A 1 319 ? -52.604 -19.415 79.823 1.00 95.50 319 LEU A CA 1
ATOM 2471 C C . LEU A 1 319 ? -52.588 -20.738 80.605 1.00 95.50 319 LEU A C 1
ATOM 2473 O O . LEU A 1 319 ? -53.601 -21.109 81.203 1.00 95.50 319 LEU A O 1
ATOM 2477 N N . GLU A 1 320 ? -51.449 -21.428 80.679 1.00 95.38 320 GLU A N 1
ATOM 2478 C CA . GLU A 1 320 ? -51.294 -22.624 81.518 1.00 95.38 320 GLU A CA 1
ATOM 2479 C C . GLU A 1 320 ? -51.389 -22.321 83.017 1.00 95.38 320 GLU A C 1
ATOM 2481 O O . GLU A 1 320 ? -51.993 -23.083 83.780 1.00 95.38 320 GLU A O 1
ATOM 2486 N N . THR A 1 321 ? -50.853 -21.186 83.459 1.00 95.44 321 THR A N 1
ATOM 2487 C CA . THR A 1 321 ? -50.974 -20.742 84.854 1.00 95.44 321 THR A CA 1
ATOM 2488 C C . THR A 1 321 ? -52.434 -20.461 85.214 1.00 95.44 321 THR A C 1
ATOM 2490 O O . THR A 1 321 ? -52.939 -21.008 86.197 1.00 95.44 321 THR A O 1
ATOM 2493 N N . LEU A 1 322 ? -53.153 -19.722 84.364 1.00 94.50 322 LEU A N 1
ATOM 2494 C CA . LEU A 1 322 ? -54.592 -19.470 84.494 1.00 94.50 322 LEU A CA 1
ATOM 2495 C C . LEU A 1 322 ? -55.403 -20.770 84.548 1.00 94.50 322 LEU A C 1
ATOM 2497 O O . LEU A 1 322 ? -56.252 -20.936 85.425 1.00 94.50 322 LEU A O 1
ATOM 2501 N N . LYS A 1 323 ? -55.122 -21.739 83.665 1.00 94.31 323 LYS A N 1
ATOM 2502 C CA . LYS A 1 323 ? -55.774 -23.061 83.700 1.00 94.31 323 LYS A CA 1
ATOM 2503 C C . LYS A 1 323 ? -55.558 -23.776 85.035 1.00 94.31 323 LYS A C 1
ATOM 2505 O O . LYS A 1 323 ? -56.501 -24.366 85.578 1.00 94.31 323 LYS A O 1
ATOM 2510 N N . LYS A 1 324 ? -54.336 -23.743 85.579 1.00 94.81 324 LYS A N 1
ATOM 2511 C CA . LYS A 1 324 ? -54.011 -24.345 86.884 1.00 94.81 324 LYS A CA 1
ATOM 2512 C C . LYS A 1 324 ? -54.740 -23.638 88.026 1.00 94.81 324 LYS A C 1
ATOM 2514 O O . LYS A 1 324 ? -55.275 -24.321 88.901 1.00 94.81 324 LYS A O 1
ATOM 2519 N N . GLU A 1 325 ? -54.808 -22.310 88.008 1.00 94.00 325 GLU A N 1
ATOM 2520 C CA . GLU A 1 325 ? -55.541 -21.524 89.006 1.00 94.00 325 GLU A CA 1
ATOM 2521 C C . GLU A 1 325 ? -57.043 -21.803 88.970 1.00 94.00 325 GLU A C 1
ATOM 2523 O O . GLU A 1 325 ? -57.619 -22.125 90.010 1.00 94.00 325 GLU A O 1
ATOM 2528 N N . ILE A 1 326 ? -57.664 -21.791 87.786 1.00 94.00 326 ILE A N 1
ATOM 2529 C CA . ILE A 1 326 ? -59.081 -22.146 87.609 1.00 94.00 326 ILE A CA 1
ATOM 2530 C C . ILE A 1 326 ? -59.340 -23.562 88.130 1.00 94.00 326 ILE A C 1
ATOM 2532 O O . ILE A 1 326 ? -60.280 -23.787 88.894 1.00 94.00 326 ILE A O 1
ATOM 2536 N N . SER A 1 327 ? -58.475 -24.520 87.785 1.00 93.75 327 SER A N 1
ATOM 2537 C CA . SER A 1 327 ? -58.581 -25.900 88.271 1.00 93.75 327 SER A CA 1
ATOM 2538 C C . SER A 1 327 ? -58.474 -25.984 89.796 1.00 93.75 327 SER A C 1
ATOM 2540 O O . SER A 1 327 ? -59.214 -26.740 90.430 1.00 93.75 327 SER A O 1
ATOM 2542 N N . ARG A 1 328 ? -57.576 -25.204 90.411 1.00 93.81 328 ARG A N 1
ATOM 2543 C CA . ARG A 1 328 ? -57.434 -25.115 91.869 1.00 93.81 328 ARG A CA 1
ATOM 2544 C C . ARG A 1 328 ? -58.685 -24.513 92.502 1.00 93.81 328 ARG A C 1
ATOM 2546 O O . ARG A 1 328 ? -59.216 -25.111 93.432 1.00 93.81 328 ARG A O 1
ATOM 2553 N N . MET A 1 329 ? -59.175 -23.381 91.996 1.00 91.31 329 MET A N 1
ATOM 2554 C CA . MET A 1 329 ? -60.405 -22.741 92.474 1.00 91.31 329 MET A CA 1
ATOM 2555 C C . MET A 1 329 ? -61.596 -23.694 92.384 1.00 91.31 329 MET A C 1
ATOM 2557 O O . MET A 1 329 ? -62.329 -23.838 93.358 1.00 91.31 329 MET A O 1
ATOM 2561 N N . TYR A 1 330 ? -61.743 -24.411 91.268 1.00 92.56 330 TYR A N 1
ATOM 2562 C CA . TYR A 1 330 ? -62.796 -25.406 91.089 1.00 92.56 330 TYR A CA 1
ATOM 2563 C C . TYR A 1 330 ? -62.732 -26.519 92.146 1.00 92.56 330 TYR A C 1
ATOM 2565 O O . TYR A 1 330 ? -63.742 -26.824 92.779 1.00 92.56 330 TYR A O 1
ATOM 2573 N N . ARG A 1 331 ? -61.545 -27.093 92.400 1.00 91.31 331 ARG A N 1
ATOM 2574 C CA . ARG A 1 331 ? -61.363 -28.108 93.457 1.00 91.31 331 ARG A CA 1
ATOM 2575 C C . ARG A 1 331 ? -61.693 -27.558 94.842 1.00 91.31 331 ARG A C 1
ATOM 2577 O O . ARG A 1 331 ? -62.352 -28.242 95.617 1.00 91.31 331 ARG A O 1
ATOM 2584 N N . THR A 1 332 ? -61.271 -26.332 95.142 1.00 91.06 332 THR A N 1
ATOM 2585 C CA . THR A 1 332 ? -61.570 -25.669 96.417 1.00 91.06 332 THR A CA 1
ATOM 2586 C C . THR A 1 332 ? -63.075 -25.465 96.593 1.00 91.06 332 THR A C 1
ATOM 2588 O O . THR A 1 332 ? -63.612 -25.794 97.646 1.00 91.06 332 THR A O 1
ATOM 2591 N N . ILE A 1 333 ? -63.778 -24.997 95.555 1.00 88.75 333 ILE A N 1
ATOM 2592 C CA . ILE A 1 333 ? -65.242 -24.851 95.563 1.00 88.75 333 ILE A CA 1
ATOM 2593 C C . ILE A 1 333 ? -65.922 -26.208 95.792 1.00 88.75 333 ILE A C 1
ATOM 2595 O O . ILE A 1 333 ? -66.835 -26.299 96.609 1.00 88.75 333 ILE A O 1
ATOM 2599 N N . GLN A 1 334 ? -65.465 -27.273 95.126 1.00 87.62 334 GLN A N 1
ATOM 2600 C CA . GLN A 1 334 ? -66.002 -28.624 95.328 1.00 87.62 334 GLN A CA 1
ATOM 2601 C C . GLN A 1 334 ? -65.763 -29.142 96.752 1.00 87.62 334 GLN A C 1
ATOM 2603 O O . GLN A 1 334 ? -66.673 -29.707 97.355 1.00 87.62 334 GLN A O 1
ATOM 2608 N N . ALA A 1 335 ? -64.578 -28.908 97.321 1.00 86.44 335 ALA A N 1
ATOM 2609 C CA . ALA A 1 335 ? -64.273 -29.273 98.702 1.00 86.44 335 ALA A CA 1
ATOM 2610 C C . ALA A 1 335 ? -65.164 -28.515 99.700 1.00 86.44 335 ALA A C 1
ATOM 2612 O O . ALA A 1 335 ? -65.748 -29.137 100.586 1.00 86.44 335 ALA A O 1
ATOM 2613 N N . TYR A 1 336 ? -65.344 -27.200 99.521 1.00 85.44 336 TYR A N 1
ATOM 2614 C CA . TYR A 1 336 ? -66.275 -26.411 100.334 1.00 85.44 336 TYR A CA 1
ATOM 2615 C C . TYR A 1 336 ? -67.718 -26.896 100.192 1.00 85.44 336 TYR A C 1
ATOM 2617 O O . TYR A 1 336 ? -68.432 -26.988 101.187 1.00 85.44 336 TYR A O 1
ATOM 2625 N N . ARG A 1 337 ? -68.152 -27.258 98.981 1.00 83.06 337 ARG A N 1
ATOM 2626 C CA . ARG A 1 337 ? -69.479 -27.842 98.756 1.00 83.06 337 ARG A CA 1
ATOM 2627 C C . ARG A 1 337 ? -69.644 -29.180 99.484 1.00 83.06 337 ARG A C 1
ATOM 2629 O O . ARG A 1 337 ? -70.680 -29.399 100.109 1.00 83.06 337 ARG A O 1
ATOM 2636 N N . GLY A 1 338 ? -68.636 -30.052 99.438 1.00 80.94 338 GLY A N 1
ATOM 2637 C CA . GLY A 1 338 ? -68.608 -31.312 100.190 1.00 80.94 338 GLY A CA 1
ATOM 2638 C C . GLY A 1 338 ? -68.679 -31.092 101.704 1.00 80.94 338 GLY A C 1
ATOM 2639 O O . GLY A 1 338 ? -69.472 -31.724 102.392 1.00 80.94 338 GLY A O 1
ATOM 2640 N N . TYR A 1 339 ? -67.922 -30.122 102.217 1.00 78.38 339 TYR A N 1
ATOM 2641 C CA . TYR A 1 339 ? -67.960 -29.737 103.627 1.00 78.38 339 TYR A CA 1
ATOM 2642 C C . TYR A 1 339 ? -69.344 -29.219 104.051 1.00 78.38 339 TYR A C 1
ATOM 2644 O O . TYR A 1 339 ? -69.905 -29.687 105.038 1.00 78.38 339 TYR A O 1
ATOM 2652 N N . LEU A 1 340 ? -69.944 -28.316 103.270 1.00 76.56 340 LEU A N 1
ATOM 2653 C CA . LEU A 1 340 ? -71.279 -27.777 103.549 1.00 76.56 340 LEU A CA 1
ATOM 2654 C C . LEU A 1 340 ? -72.369 -28.856 103.514 1.00 76.56 340 LEU A C 1
ATOM 2656 O O . LEU A 1 340 ? -73.244 -28.864 104.374 1.00 76.56 340 LEU A O 1
ATOM 2660 N N . THR A 1 341 ? -72.291 -29.790 102.565 1.00 76.38 341 THR A N 1
ATOM 2661 C CA . THR A 1 341 ? -73.230 -30.922 102.485 1.00 76.38 341 THR A CA 1
ATOM 2662 C C . THR A 1 341 ? -73.046 -31.937 103.614 1.00 76.38 341 THR A C 1
ATOM 2664 O O . THR A 1 341 ? -74.012 -32.592 103.974 1.00 76.38 341 THR A O 1
ATOM 2667 N N . SER A 1 342 ? -71.859 -32.031 104.226 1.00 70.31 342 SER A N 1
ATOM 2668 C CA . SER A 1 342 ? -71.621 -32.862 105.421 1.00 70.31 342 SER A CA 1
ATOM 2669 C C . SER A 1 342 ? -72.065 -32.224 106.749 1.00 70.31 342 SER A C 1
ATOM 2671 O O . SER A 1 342 ? -72.099 -32.906 107.769 1.00 70.31 342 SER A O 1
ATOM 2673 N N . ILE A 1 343 ? -72.375 -30.921 106.752 1.00 63.03 343 ILE A N 1
ATOM 2674 C CA . ILE A 1 343 ? -72.736 -30.135 107.951 1.00 63.03 343 ILE A CA 1
ATOM 2675 C C . ILE A 1 343 ? -74.238 -29.841 108.032 1.00 63.03 343 ILE A C 1
ATOM 2677 O O . ILE A 1 343 ? -74.730 -29.425 109.081 1.00 63.03 343 ILE A O 1
ATOM 2681 N N . GLN A 1 344 ? -74.991 -30.094 106.964 1.00 53.12 344 GLN A N 1
ATOM 2682 C CA . GLN A 1 344 ? -76.446 -30.191 107.054 1.00 53.12 344 GLN A CA 1
ATOM 2683 C C . GLN A 1 344 ? -76.828 -31.643 107.416 1.00 53.12 344 GLN A C 1
ATOM 2685 O O . GLN A 1 344 ? -76.348 -32.547 106.735 1.00 53.12 344 GLN A O 1
ATOM 2690 N N . PRO A 1 345 ? -77.604 -31.864 108.498 1.00 51.22 345 PRO A N 1
ATOM 2691 C CA . PRO A 1 345 ? -77.921 -33.190 109.044 1.00 51.22 345 PRO A CA 1
ATOM 2692 C C . PRO A 1 345 ? -78.776 -34.070 108.129 1.00 51.22 345 PRO A C 1
ATOM 2694 O O . PRO A 1 345 ? -79.543 -33.512 107.306 1.00 51.22 345 PRO A O 1
#

Radius of gyration: 49.2 Å; chains: 1; bounding box: 105×98×154 Å

pLDDT: mean 83.95, std 14.59, range [28.11, 97.94]

Foldseek 3Di:
DDDDDDPPPDDDDDDDDPLWDDAQQKKWKFFWDQDPVRDTDGDGTLAIWGFHDTDPNDTDTDHPDPTDPVSVCCVVVCVRVDMDIGSDDDFFDLLVQADPPFDADQQARSGQGDLVVLLVVLVPDPPPVVSVVSSVLSRQARGFDDPPDDLQQKKFWKAFPAKDKDQQADLAADDCVPPHQADPVNHGRYPVPQPDDPRDGDIDIDHNVCRVPGDIGRPVVVVVCVVVVRIDTPGMGGHRDIDPVVVVVVVVVVVVVVVVVVVVVVVVVVVVVVVVVVVVVVVVVVVVVVVVVVVVVVVVVVVVVVVVVVVVVVVVVVVVVVVVVVVVVVVVVVVVVVVVVVPPD

Sequence (345 aa):
DLGAGADAAAAPAAGPNSESLPVDLVVYAFGEEIDAEGRPIPKTYLGEYRVTQSQAGVVQLEPTLPLRPEQQQAIQSGAAPTWTLYEMLPLDSHRAFAAPGSQPTEEAIFGRMDEEMIRSLFAGISDDQRREAIIQSYLRDGQRASDEDPIEAVWVQINILKNHEVEVDSQDVANATERGYFDSTGRAIDVRLKRSEKGESGTVTLTPAMNDEIIVVKAEAAQSLIDNGVAELVQRIYVRPLNAYLEGFKELYLRSEEVDQSRELITLESAEIQSAMQNAQEMIAFRQVEKQKLAEDLQGYQRETGVLQSEVAKAEEQLETLKKEISRMYRTIQAYRGYLTSIQP